Protein AF-A0A8J8G2N5-F1 (afdb_monomer_lite)

Sequence (259 aa):
MLEVILTEAERNHNFLKVLVVAVFITLGISFVNSYLGGISIFLVAFISLALSYPVTKYSRDVSKVISESFLDKSFTKRYKSELGVFLALFVGVVFGMYISNTLGFTTDFSYEKSFVTSLEGNITSFNTDLFSQILFNNLFVAFNTFIISTLFFSALIFVIIWNASILAYYLFSLNSHTGAFVTSLNLIIHALFEIGGYVLAGILGAVISYRMSIYFFGYGELSRTNQKRVLNKVFAKDCLVLLFLCIVFIFLGSVIEVL

Secondary structure (DSSP, 8-state):
-HHHHHHHHHHTT-HHHHHHHHHHHHHHHHHHHHTTT-BHHHHHHHHHHHHHHHHHHHHHHHHHT--THHHHS-HHHHHHHHHHHHHHHHHHHHHHHHHHHHTTS--B-HHHHHHHHHH---TTS--HHHHHHHHHHHHHHHHHHHHHHHH-TTHHHHHHHHHHHHHHHHHHHGGGSTTHHHHHHHHHHHHHHHHHHHHHHHHHHHHHHHHHHHHHH--SS--HHHHHHHIIIIIIIIHHHHHHHHHHHHHHHHHHHH-

pLDDT: mean 87.22, std 9.91, range [53.12, 97.94]

Radius of gyration: 19.27 Å; chains: 1; bounding box: 52×28×56 Å

Structure (mmCIF, N/CA/C/O backbone):
data_AF-A0A8J8G2N5-F1
#
_entry.id   AF-A0A8J8G2N5-F1
#
loop_
_atom_site.group_PDB
_atom_site.id
_atom_site.type_symbol
_atom_site.label_atom_id
_atom_site.label_alt_id
_atom_site.label_comp_id
_atom_site.label_asym_id
_atom_site.label_entity_id
_atom_site.label_seq_id
_atom_site.pdbx_PDB_ins_code
_atom_site.Cartn_x
_atom_site.Cartn_y
_atom_site.Cartn_z
_atom_site.occupancy
_atom_site.B_iso_or_equiv
_atom_site.auth_seq_id
_atom_site.auth_comp_id
_atom_site.auth_asym_id
_atom_site.auth_atom_id
_atom_site.pdbx_PDB_model_num
ATOM 1 N N . MET A 1 1 ? -23.256 1.339 -8.696 1.00 85.94 1 MET A N 1
ATOM 2 C CA . MET A 1 1 ? -23.058 -0.093 -9.024 1.00 85.94 1 MET A CA 1
ATOM 3 C C . MET A 1 1 ? -21.730 -0.622 -8.487 1.00 85.94 1 MET A C 1
ATOM 5 O O . MET A 1 1 ? -21.773 -1.539 -7.683 1.00 85.94 1 MET A O 1
ATOM 9 N N . LEU A 1 2 ? -20.584 -0.027 -8.853 1.00 87.94 2 LEU A N 1
ATOM 10 C CA . LEU A 1 2 ? -19.248 -0.445 -8.384 1.00 87.94 2 LEU A CA 1
ATOM 11 C C . LEU A 1 2 ? -19.144 -0.579 -6.858 1.00 87.94 2 LEU A C 1
ATOM 13 O O . LEU A 1 2 ? -18.664 -1.579 -6.337 1.00 87.94 2 LEU A O 1
ATOM 17 N N . GLU A 1 3 ? -19.662 0.430 -6.162 1.00 89.81 3 GLU A N 1
ATOM 18 C CA . GLU A 1 3 ? -19.707 0.488 -4.707 1.00 89.81 3 GLU A CA 1
ATOM 19 C C . GLU A 1 3 ? -20.383 -0.737 -4.089 1.00 89.81 3 GLU A C 1
ATOM 21 O O . GLU A 1 3 ? -19.802 -1.385 -3.230 1.00 89.81 3 GLU A O 1
ATOM 26 N N . VAL A 1 4 ? -21.563 -1.117 -4.589 1.00 90.94 4 VAL A N 1
ATOM 27 C CA . VAL A 1 4 ? -22.312 -2.279 -4.090 1.00 90.94 4 VAL A CA 1
ATOM 28 C C . VAL A 1 4 ? -21.496 -3.560 -4.254 1.00 90.94 4 VAL A C 1
ATOM 30 O O . VAL A 1 4 ? -21.421 -4.358 -3.325 1.00 90.94 4 VAL A O 1
ATOM 33 N N . ILE A 1 5 ? -20.844 -3.735 -5.406 1.00 92.12 5 ILE A N 1
ATOM 34 C CA . ILE A 1 5 ? -20.064 -4.939 -5.721 1.00 92.12 5 ILE A CA 1
ATOM 35 C C . ILE A 1 5 ? -18.844 -5.062 -4.800 1.00 92.12 5 ILE A C 1
ATOM 37 O O . ILE A 1 5 ? -18.601 -6.148 -4.270 1.00 92.12 5 ILE A O 1
ATOM 41 N N . LEU A 1 6 ? -18.089 -3.972 -4.611 1.00 90.00 6 LEU A N 1
ATOM 42 C CA . LEU A 1 6 ? -16.905 -3.955 -3.746 1.00 90.00 6 LEU A CA 1
ATOM 43 C C . LEU A 1 6 ? -17.291 -4.108 -2.277 1.00 90.00 6 LEU A C 1
ATOM 45 O O . LEU A 1 6 ? -16.779 -5.005 -1.617 1.00 90.00 6 LEU A O 1
ATOM 49 N N . THR A 1 7 ? -18.258 -3.331 -1.790 1.00 89.69 7 THR A N 1
ATOM 50 C CA . THR A 1 7 ? -18.711 -3.420 -0.396 1.00 89.69 7 THR A CA 1
ATOM 51 C C . THR A 1 7 ? -19.271 -4.809 -0.069 1.00 89.69 7 THR A C 1
ATOM 53 O O . THR A 1 7 ? -19.036 -5.327 1.020 1.00 89.69 7 THR A O 1
ATOM 56 N N . GLU A 1 8 ? -19.989 -5.453 -0.993 1.00 92.44 8 GLU A N 1
ATOM 57 C CA . GLU A 1 8 ? -20.449 -6.835 -0.817 1.00 92.44 8 GLU A CA 1
ATOM 58 C C . GLU A 1 8 ? -19.279 -7.833 -0.802 1.00 92.44 8 GLU A C 1
ATOM 60 O O . GLU A 1 8 ? -19.251 -8.740 0.033 1.00 92.44 8 GLU A O 1
ATOM 65 N N . ALA A 1 9 ? -18.306 -7.678 -1.707 1.00 92.12 9 ALA A N 1
ATOM 66 C CA . ALA A 1 9 ? -17.115 -8.524 -1.740 1.00 92.12 9 ALA A CA 1
ATOM 67 C C . ALA A 1 9 ? -16.319 -8.426 -0.431 1.00 92.12 9 ALA A C 1
ATOM 69 O O . ALA A 1 9 ? -15.922 -9.448 0.127 1.00 92.12 9 ALA A O 1
ATOM 70 N N . GLU A 1 10 ? -16.145 -7.211 0.085 1.00 87.88 10 GLU A N 1
ATOM 71 C CA . GLU A 1 10 ? -15.437 -6.931 1.332 1.00 87.88 10 GLU A CA 1
ATOM 72 C C . GLU A 1 10 ? -16.180 -7.502 2.549 1.00 87.88 10 GLU A C 1
ATOM 74 O O . GLU A 1 10 ? -15.565 -8.206 3.354 1.00 87.88 10 GLU A O 1
ATOM 79 N N . ARG A 1 11 ? -17.507 -7.302 2.640 1.00 89.00 11 ARG A N 1
ATOM 80 C CA . ARG A 1 11 ? -18.353 -7.865 3.715 1.00 89.00 11 ARG A CA 1
ATOM 81 C C . ARG A 1 11 ? -18.288 -9.387 3.784 1.00 89.00 11 ARG A C 1
ATOM 83 O O . ARG A 1 11 ? -18.289 -9.949 4.874 1.00 89.00 11 ARG A O 1
ATOM 90 N N . ASN A 1 12 ? -18.221 -10.044 2.629 1.00 93.06 12 ASN A N 1
ATOM 91 C CA . ASN A 1 12 ? -18.156 -11.500 2.531 1.00 93.06 12 ASN A CA 1
ATOM 92 C C . ASN A 1 12 ? -16.718 -12.046 2.583 1.00 93.06 12 ASN A C 1
ATOM 94 O O . ASN A 1 12 ? -16.517 -13.240 2.365 1.00 93.06 12 ASN A O 1
ATOM 98 N N . HIS A 1 13 ? -15.713 -11.193 2.833 1.00 92.88 13 HIS A N 1
ATOM 99 C CA . HIS A 1 13 ? -14.288 -11.543 2.783 1.00 92.88 13 HIS A CA 1
ATOM 100 C C . HIS A 1 13 ? -13.876 -12.247 1.473 1.00 92.88 13 HIS A C 1
ATOM 102 O O . HIS A 1 13 ? -12.979 -13.092 1.452 1.00 92.88 13 HIS A O 1
ATOM 108 N N . ASN A 1 14 ? -14.531 -11.904 0.360 1.00 96.25 14 ASN A N 1
ATOM 109 C CA . ASN A 1 14 ? -14.257 -12.465 -0.957 1.00 96.25 14 ASN A CA 1
ATOM 110 C C . ASN A 1 14 ? -13.144 -11.661 -1.646 1.00 96.25 14 ASN A C 1
ATOM 112 O O . ASN A 1 14 ? -13.386 -10.863 -2.554 1.00 96.25 14 ASN A O 1
ATOM 116 N N . PHE A 1 15 ? -11.908 -11.879 -1.192 1.00 96.00 15 PHE A N 1
ATOM 117 C CA . PHE A 1 15 ? -10.719 -11.183 -1.695 1.00 96.00 15 PHE A CA 1
ATOM 118 C C . PHE A 1 15 ? -10.477 -11.423 -3.191 1.00 96.00 15 PHE A C 1
ATOM 120 O O . PHE A 1 15 ? -9.996 -10.529 -3.881 1.00 96.00 15 PHE A O 1
ATOM 127 N N . LEU A 1 16 ? -10.871 -12.589 -3.718 1.00 96.75 16 LEU A N 1
ATOM 128 C CA . LEU A 1 16 ? -10.787 -12.874 -5.150 1.00 96.75 16 LEU A CA 1
ATOM 129 C C . LEU A 1 16 ? -11.702 -11.943 -5.957 1.00 96.75 16 LEU A C 1
ATOM 131 O O . LEU A 1 16 ? -11.277 -11.396 -6.969 1.00 96.75 16 LEU A O 1
ATOM 135 N N . LYS A 1 17 ? -12.937 -11.710 -5.492 1.00 96.56 17 LYS A N 1
ATOM 136 C CA . LYS A 1 17 ? -13.859 -10.757 -6.129 1.00 96.56 17 LYS A CA 1
ATOM 137 C C . LYS A 1 17 ? -13.305 -9.328 -6.072 1.00 96.56 17 LYS A C 1
ATOM 139 O O . LYS A 1 17 ? -13.399 -8.63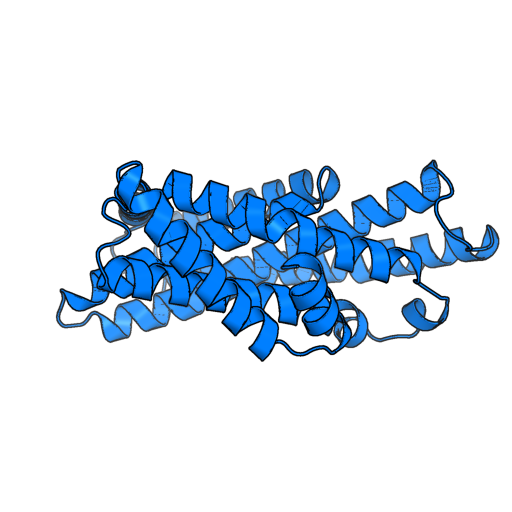0 -7.075 1.00 96.56 17 LYS A O 1
ATOM 144 N N . VAL A 1 18 ? -12.683 -8.915 -4.960 1.00 96.38 18 VAL A N 1
ATOM 145 C CA . VAL A 1 18 ? -12.000 -7.606 -4.855 1.00 96.38 18 VAL A CA 1
ATOM 146 C C . VAL A 1 18 ? -10.876 -7.486 -5.888 1.00 96.38 18 VAL A C 1
ATOM 148 O O . VAL A 1 18 ? -10.837 -6.507 -6.628 1.00 96.38 18 VAL A O 1
ATOM 151 N N . LEU A 1 19 ? -10.013 -8.503 -5.987 1.00 97.44 19 LEU A N 1
ATOM 152 C CA . LEU A 1 19 ? -8.917 -8.556 -6.959 1.00 97.44 19 LEU A CA 1
ATOM 153 C C . LEU A 1 19 ? -9.440 -8.450 -8.394 1.00 97.44 19 LEU A C 1
ATOM 155 O O . LEU A 1 19 ? -8.985 -7.597 -9.150 1.00 97.44 19 LEU A O 1
ATOM 159 N N . VAL A 1 20 ? -10.418 -9.281 -8.766 1.00 97.56 20 VAL A N 1
ATOM 160 C CA . VAL A 1 20 ? -10.991 -9.298 -10.121 1.00 97.56 20 VAL A CA 1
ATOM 161 C C . VAL A 1 20 ? -11.615 -7.945 -10.467 1.00 97.56 20 VAL A C 1
ATOM 163 O O . VAL A 1 20 ? -11.390 -7.420 -11.555 1.00 97.56 20 VAL A O 1
ATOM 166 N N . VAL A 1 21 ? -12.361 -7.345 -9.536 1.00 96.75 21 VAL A N 1
ATOM 167 C CA . VAL A 1 21 ? -12.947 -6.015 -9.736 1.00 96.75 21 VAL A CA 1
ATOM 168 C C . VAL A 1 21 ? -11.860 -4.953 -9.908 1.00 96.75 21 VAL A C 1
ATOM 170 O O . VAL A 1 21 ? -11.975 -4.135 -10.818 1.00 96.75 21 VAL A O 1
ATOM 173 N N . ALA A 1 22 ? -10.795 -4.984 -9.102 1.00 97.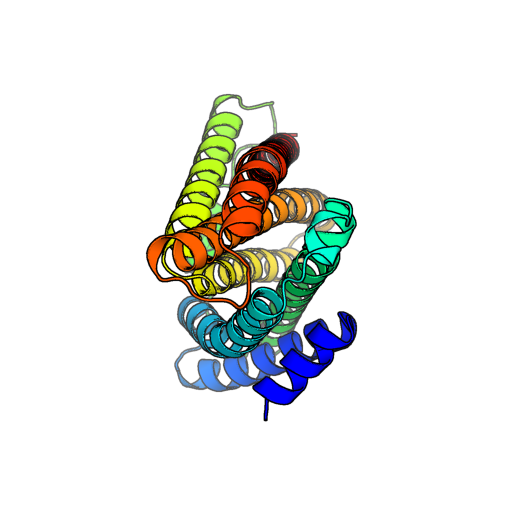38 22 ALA A N 1
ATOM 174 C CA . ALA A 1 22 ? -9.667 -4.067 -9.247 1.00 97.38 22 ALA A CA 1
ATOM 175 C C . ALA A 1 22 ? -9.000 -4.193 -10.627 1.00 97.38 22 ALA A C 1
ATOM 177 O O . ALA A 1 22 ? -8.808 -3.174 -11.285 1.00 97.38 22 ALA A O 1
ATOM 178 N N . VAL A 1 23 ? -8.760 -5.418 -11.116 1.00 97.81 23 VAL A N 1
ATOM 179 C CA . VAL A 1 23 ? -8.219 -5.663 -12.469 1.00 97.81 23 VAL A CA 1
ATOM 180 C C . VAL A 1 23 ? -9.102 -5.016 -13.539 1.00 97.81 23 VAL A C 1
ATOM 182 O O . VAL A 1 23 ? -8.602 -4.264 -14.374 1.00 97.81 23 VAL A O 1
ATOM 185 N N . PHE A 1 24 ? -10.415 -5.267 -13.517 1.00 97.62 24 PHE A N 1
ATOM 186 C CA . PHE A 1 24 ? -11.326 -4.731 -14.534 1.00 97.62 24 PHE A CA 1
ATOM 187 C C . PHE A 1 24 ? -11.485 -3.209 -14.466 1.00 97.62 24 PHE A C 1
ATOM 189 O O . PHE A 1 24 ? -11.566 -2.566 -15.513 1.00 97.62 24 PHE A O 1
ATOM 196 N N . ILE A 1 25 ? -11.503 -2.621 -13.264 1.00 96.75 25 ILE A N 1
ATOM 197 C CA . ILE A 1 25 ? -11.496 -1.160 -13.101 1.00 96.75 25 ILE A CA 1
ATOM 198 C C . ILE A 1 25 ? -10.224 -0.582 -13.715 1.00 96.75 25 ILE A C 1
ATOM 200 O O . ILE A 1 25 ? -10.307 0.354 -14.505 1.00 96.75 25 ILE A O 1
ATOM 204 N N . THR A 1 26 ? -9.062 -1.147 -13.378 1.00 97.69 26 THR A N 1
ATOM 205 C CA . THR A 1 26 ? -7.778 -0.695 -13.912 1.00 97.69 26 THR A CA 1
ATOM 206 C C . THR A 1 26 ? -7.759 -0.781 -15.434 1.00 97.69 26 THR A C 1
ATOM 208 O O . THR A 1 26 ? -7.463 0.222 -16.066 1.00 97.69 26 THR A O 1
ATOM 211 N N . LEU A 1 27 ? -8.176 -1.905 -16.028 1.00 97.31 27 LEU A N 1
ATOM 212 C CA . LEU A 1 27 ? -8.262 -2.057 -17.487 1.00 97.31 27 LEU A CA 1
ATOM 213 C C . LEU A 1 27 ? -9.186 -1.017 -18.134 1.00 97.31 27 LEU A C 1
ATOM 215 O O . LEU A 1 27 ? -8.821 -0.400 -19.133 1.00 97.31 27 LEU A O 1
ATOM 219 N N . GLY A 1 28 ? -10.375 -0.804 -17.561 1.00 96.94 28 GLY A N 1
ATOM 220 C CA . GLY A 1 28 ? -11.338 0.168 -18.075 1.00 96.94 28 GLY A CA 1
ATOM 221 C C . GLY A 1 28 ? -10.815 1.605 -18.009 1.00 96.94 28 GLY A C 1
ATOM 222 O O . GLY A 1 28 ? -10.939 2.349 -18.980 1.00 96.94 28 GLY A O 1
ATOM 223 N N . ILE A 1 29 ? -10.189 1.990 -16.893 1.00 96.94 29 ILE A N 1
ATOM 224 C CA . ILE A 1 29 ? -9.598 3.326 -16.735 1.00 96.94 29 ILE A CA 1
ATOM 225 C C . ILE A 1 29 ? -8.368 3.480 -17.632 1.00 96.94 29 ILE A C 1
ATOM 227 O O . ILE A 1 29 ? -8.220 4.527 -18.252 1.00 96.94 29 ILE A O 1
ATOM 231 N N . SER A 1 30 ? -7.520 2.457 -17.761 1.00 96.62 30 SER A N 1
ATOM 232 C CA . SER A 1 30 ? -6.374 2.467 -18.676 1.00 96.62 30 SER A CA 1
ATOM 233 C C . SER A 1 30 ? -6.805 2.656 -20.124 1.00 96.62 30 SER A C 1
ATOM 235 O O . SER A 1 30 ? -6.229 3.487 -20.820 1.00 96.62 30 SER A O 1
ATOM 237 N N . PHE A 1 31 ? -7.854 1.956 -20.561 1.00 96.75 31 PHE A N 1
ATOM 238 C CA . PHE A 1 31 ? -8.426 2.147 -21.890 1.00 96.75 31 PHE A CA 1
ATOM 239 C C . PHE A 1 31 ? -8.852 3.604 -22.113 1.00 96.75 31 PHE A C 1
ATOM 241 O O . PHE A 1 31 ? -8.467 4.204 -23.111 1.00 96.75 31 PHE A O 1
ATOM 248 N N . VAL A 1 32 ? -9.566 4.216 -21.162 1.00 96.31 32 VAL A N 1
ATOM 249 C CA . VAL A 1 32 ? -9.942 5.640 -21.249 1.00 96.31 32 VAL A CA 1
ATO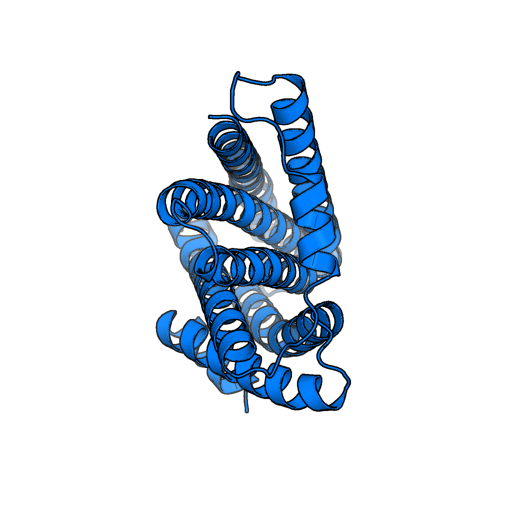M 250 C C . VAL A 1 32 ? -8.709 6.552 -21.237 1.00 96.31 32 VAL A C 1
ATOM 252 O O . VAL A 1 32 ? -8.626 7.481 -22.037 1.00 96.31 32 VAL A O 1
ATOM 255 N N . ASN A 1 33 ? -7.733 6.275 -20.371 1.00 95.00 33 ASN A N 1
ATOM 256 C CA . ASN A 1 33 ? -6.504 7.056 -20.238 1.00 95.00 33 ASN A CA 1
ATOM 257 C C . ASN A 1 33 ? -5.661 7.046 -21.521 1.00 95.00 33 ASN A C 1
ATOM 259 O O . ASN A 1 33 ? -4.997 8.038 -21.814 1.00 95.00 33 ASN A O 1
ATOM 263 N N . SER A 1 34 ? -5.725 5.972 -22.316 1.00 95.69 34 SER A N 1
ATOM 264 C CA . SER A 1 34 ? -5.037 5.886 -23.611 1.00 95.69 34 SER A CA 1
ATOM 265 C C . SER A 1 34 ? -5.457 7.007 -24.575 1.00 95.69 34 SER A C 1
ATOM 267 O O . SER A 1 34 ? -4.614 7.582 -25.261 1.00 95.69 34 SER A O 1
ATOM 269 N N . TYR A 1 35 ? -6.729 7.424 -24.541 1.00 94.62 35 TYR A N 1
ATOM 270 C CA . TYR A 1 35 ? -7.242 8.544 -25.340 1.00 94.62 35 TYR A CA 1
ATOM 271 C C . TYR A 1 35 ? -6.816 9.921 -24.811 1.00 94.62 35 TYR A C 1
ATOM 273 O O . TYR A 1 35 ? -6.932 10.913 -25.526 1.00 94.62 35 TYR A O 1
ATOM 281 N N . LEU A 1 36 ? -6.321 9.990 -23.572 1.00 92.06 36 LEU A N 1
ATOM 282 C CA . LEU A 1 36 ? -5.809 11.207 -22.931 1.00 92.06 36 LEU A CA 1
ATOM 283 C C . LEU A 1 36 ? -4.276 11.323 -23.020 1.00 92.06 36 LEU A C 1
ATOM 285 O O . LEU A 1 36 ? -3.694 12.208 -22.398 1.00 92.06 36 LEU A O 1
ATOM 289 N N . GLY A 1 37 ? -3.620 10.434 -23.773 1.00 91.62 37 GLY A N 1
ATOM 290 C CA . GLY A 1 37 ? -2.163 10.401 -23.942 1.00 91.62 37 GLY A CA 1
ATOM 291 C C . GLY A 1 37 ? -1.449 9.305 -23.146 1.00 91.62 37 GLY A C 1
ATOM 292 O O . GLY A 1 37 ? -0.229 9.213 -23.222 1.00 91.62 37 GLY A O 1
ATOM 293 N N . GLY A 1 38 ? -2.177 8.469 -22.396 1.00 88.38 38 GLY A N 1
ATOM 294 C CA . GLY A 1 38 ? -1.630 7.240 -21.811 1.00 88.38 38 GLY A CA 1
ATOM 295 C C . GLY A 1 38 ? -0.591 7.445 -20.703 1.00 88.38 38 GLY A C 1
ATOM 296 O O . GLY A 1 38 ? 0.197 6.533 -20.450 1.00 88.38 38 GLY A O 1
ATOM 297 N N . ILE A 1 39 ? -0.593 8.610 -20.042 1.00 92.00 39 ILE A N 1
ATOM 298 C CA . ILE A 1 39 ? 0.352 8.948 -18.967 1.00 92.00 39 ILE A CA 1
ATOM 299 C C . ILE A 1 39 ? -0.005 8.175 -17.688 1.00 92.00 39 ILE A C 1
ATOM 301 O O . ILE A 1 39 ? -1.137 8.258 -17.196 1.00 92.00 39 ILE A O 1
ATOM 305 N N . SER A 1 40 ? 0.956 7.432 -17.136 1.00 91.50 40 SER A N 1
ATOM 306 C CA . SER A 1 40 ? 0.785 6.574 -15.954 1.00 91.50 40 SER A CA 1
ATOM 307 C C . SER A 1 40 ? 0.358 7.326 -14.687 1.00 91.50 40 SER A C 1
ATOM 309 O O . SER A 1 40 ? -0.505 6.845 -13.954 1.00 91.50 40 SER A O 1
ATOM 311 N N . ILE A 1 41 ? 0.876 8.534 -14.439 1.00 91.19 41 ILE A N 1
ATOM 312 C CA . ILE A 1 41 ? 0.533 9.304 -13.229 1.00 91.19 41 ILE A CA 1
ATOM 313 C C . ILE A 1 41 ? -0.961 9.660 -13.174 1.00 91.19 41 ILE A C 1
ATOM 315 O O . ILE A 1 41 ? -1.586 9.598 -12.113 1.00 91.19 41 ILE A O 1
ATOM 319 N N . PHE A 1 42 ? -1.568 9.980 -14.322 1.00 93.00 42 PHE A N 1
ATOM 320 C CA . PHE A 1 42 ? -3.008 10.228 -14.405 1.00 93.00 42 PHE A CA 1
ATOM 321 C C . PHE A 1 42 ? -3.802 8.945 -14.198 1.00 93.00 42 PHE A C 1
ATOM 323 O O . PHE A 1 42 ? -4.809 8.956 -13.490 1.00 93.00 42 PHE A O 1
ATOM 330 N N . LEU A 1 43 ? -3.307 7.823 -14.722 1.00 94.12 43 LEU A N 1
ATOM 331 C CA . LEU A 1 43 ? -3.891 6.513 -14.470 1.00 94.12 43 LEU A CA 1
ATOM 332 C C . LEU A 1 43 ? -3.894 6.173 -12.969 1.00 94.12 43 LEU A C 1
ATOM 334 O O . LEU A 1 43 ? -4.937 5.790 -12.437 1.00 94.12 43 LEU A O 1
ATOM 338 N N . VAL A 1 44 ? -2.772 6.378 -12.268 1.00 94.31 44 VAL A N 1
ATOM 339 C CA . VAL A 1 44 ? -2.670 6.209 -10.807 1.00 94.31 44 VAL A CA 1
ATOM 340 C C . VAL A 1 44 ? -3.717 7.064 -10.094 1.00 94.31 44 VAL A C 1
ATOM 342 O O . VAL A 1 44 ? -4.459 6.551 -9.251 1.00 94.31 44 VAL A O 1
ATOM 345 N N . ALA A 1 45 ? -3.831 8.346 -10.448 1.00 94.50 45 ALA A N 1
ATOM 346 C CA . ALA A 1 45 ? -4.795 9.256 -9.834 1.00 94.50 45 ALA A CA 1
ATOM 347 C C . ALA A 1 45 ? -6.254 8.826 -10.079 1.00 94.50 45 ALA A C 1
ATOM 349 O O . ALA A 1 45 ? -7.056 8.798 -9.142 1.00 94.50 45 ALA A O 1
ATOM 350 N N . PHE A 1 46 ? -6.606 8.439 -11.309 1.00 95.69 46 PHE A N 1
ATOM 351 C CA . PHE A 1 46 ? -7.966 8.021 -11.656 1.00 95.69 46 PHE A CA 1
ATOM 352 C C . PHE A 1 46 ? -8.367 6.699 -11.004 1.00 95.69 46 PHE A C 1
ATOM 354 O O . PHE A 1 46 ? -9.469 6.606 -10.457 1.00 95.69 46 PHE A O 1
ATOM 361 N N . ILE A 1 47 ? -7.478 5.700 -10.989 1.00 96.38 47 ILE A N 1
ATOM 362 C CA . ILE A 1 47 ? -7.726 4.440 -10.271 1.00 96.38 47 ILE A CA 1
ATOM 363 C C . ILE A 1 47 ? -7.877 4.727 -8.774 1.00 96.38 47 ILE A C 1
ATOM 365 O O . ILE A 1 47 ? -8.799 4.211 -8.139 1.00 96.38 47 ILE A O 1
ATOM 369 N N . SER A 1 48 ? -7.033 5.606 -8.221 1.00 95.56 48 SER A N 1
ATOM 370 C CA . SER A 1 48 ? -7.113 6.009 -6.814 1.00 95.56 48 SER A CA 1
ATOM 371 C C . SER A 1 48 ? -8.453 6.635 -6.485 1.00 95.56 48 SER A C 1
ATOM 373 O O . SER A 1 48 ? -9.074 6.237 -5.502 1.00 95.56 48 SER A O 1
ATOM 375 N N . LEU A 1 49 ? -8.950 7.552 -7.312 1.00 93.94 49 LEU A N 1
ATOM 376 C CA . LEU A 1 49 ? -10.265 8.164 -7.124 1.00 93.94 49 LEU A CA 1
ATOM 377 C C . LEU A 1 49 ? -11.399 7.136 -7.218 1.00 93.94 49 LEU A C 1
ATOM 379 O O . LEU A 1 49 ? -12.278 7.118 -6.353 1.00 93.94 49 LEU A O 1
ATOM 383 N N . ALA A 1 50 ? -11.357 6.253 -8.220 1.00 94.56 50 ALA A N 1
ATOM 384 C CA . ALA A 1 50 ? -12.386 5.238 -8.440 1.00 94.56 50 ALA A CA 1
ATOM 385 C C . ALA A 1 50 ? -12.486 4.231 -7.281 1.00 94.56 50 ALA A C 1
ATOM 387 O O . ALA A 1 50 ? -13.590 3.853 -6.882 1.00 94.56 50 ALA A O 1
ATOM 388 N N . LEU A 1 51 ? -11.345 3.821 -6.717 1.00 94.25 51 LEU A N 1
ATOM 389 C CA . LEU A 1 51 ? -11.277 2.861 -5.612 1.00 94.25 51 LEU A CA 1
ATOM 390 C C . LEU A 1 51 ? -11.400 3.516 -4.231 1.00 94.25 51 LEU A C 1
ATOM 392 O O . LEU A 1 51 ? -11.830 2.857 -3.286 1.00 94.25 51 LEU A O 1
ATOM 396 N N . SER A 1 52 ? -11.086 4.810 -4.102 1.00 92.56 52 SER A N 1
ATOM 397 C CA . SER A 1 52 ? -11.119 5.516 -2.816 1.00 92.56 52 SER A CA 1
ATOM 398 C C . SER A 1 52 ? -12.487 5.452 -2.157 1.00 92.56 52 SER A C 1
ATOM 400 O O . SER A 1 52 ? -12.622 5.018 -1.012 1.00 92.56 52 SER A O 1
ATOM 402 N N . TYR A 1 53 ? -13.527 5.865 -2.876 1.00 90.19 53 TYR A N 1
ATOM 403 C CA . TYR A 1 53 ? -14.869 5.935 -2.311 1.00 90.19 53 TYR A CA 1
ATOM 404 C C . TYR A 1 53 ? -15.412 4.582 -1.800 1.00 90.19 53 TYR A C 1
ATOM 406 O O . TYR A 1 53 ? -15.779 4.519 -0.624 1.00 90.19 53 TYR A O 1
ATOM 414 N N . PRO A 1 54 ? -15.454 3.494 -2.598 1.00 89.38 54 PRO A N 1
ATOM 415 C CA . PRO A 1 54 ? -16.038 2.230 -2.145 1.00 89.38 54 PRO A CA 1
ATOM 416 C C . PRO A 1 54 ? -15.304 1.621 -0.942 1.00 89.38 54 PRO A C 1
ATOM 418 O O . PRO A 1 54 ? -15.954 1.235 0.031 1.00 89.38 54 PRO A O 1
ATOM 421 N N . VAL A 1 55 ? -13.968 1.622 -0.963 1.00 87.69 55 VAL A N 1
ATOM 422 C CA . VAL A 1 55 ? -13.140 1.047 0.110 1.00 87.69 55 VAL A CA 1
ATOM 423 C C . VAL A 1 55 ? -13.270 1.874 1.392 1.00 87.69 55 VAL A C 1
ATOM 425 O O . VAL A 1 55 ? -13.501 1.337 2.476 1.00 87.69 55 VAL A O 1
ATOM 428 N N . THR A 1 56 ? -13.205 3.210 1.286 1.00 86.88 56 THR A N 1
ATOM 429 C CA . THR A 1 56 ? -13.383 4.088 2.457 1.00 86.88 56 THR A CA 1
ATOM 430 C C . THR A 1 56 ? -14.777 3.965 3.067 1.00 86.88 56 THR A C 1
ATOM 432 O O . THR A 1 56 ? -14.918 4.029 4.292 1.00 86.88 56 THR A O 1
ATOM 435 N N . LYS A 1 57 ? -15.815 3.782 2.242 1.00 87.62 57 LYS A N 1
ATOM 436 C CA . LYS A 1 57 ? -17.190 3.622 2.714 1.00 87.62 57 LYS A CA 1
ATOM 437 C C . LYS A 1 57 ? -17.348 2.349 3.538 1.00 87.62 57 LYS A C 1
ATOM 439 O O . LYS A 1 57 ? -17.854 2.427 4.657 1.00 87.62 57 LYS A O 1
ATOM 444 N N . TYR A 1 58 ? -16.868 1.213 3.034 1.00 84.44 58 TYR A N 1
ATOM 445 C CA . TYR A 1 58 ? -16.915 -0.046 3.773 1.00 84.44 58 TYR A CA 1
ATOM 446 C C . TYR A 1 58 ? -16.190 0.052 5.113 1.00 84.44 58 TYR A C 1
ATOM 448 O O . TYR A 1 58 ? -16.778 -0.263 6.147 1.00 84.44 58 TYR A O 1
ATOM 456 N N . SER A 1 59 ? -14.957 0.563 5.129 1.00 80.94 59 SER A N 1
ATOM 457 C CA . SER A 1 59 ? -14.197 0.691 6.374 1.00 80.94 59 SER A CA 1
ATOM 458 C C . SER A 1 59 ? -14.874 1.618 7.384 1.00 80.94 59 SER A C 1
ATOM 460 O O . SER A 1 59 ? -14.874 1.326 8.582 1.00 80.94 59 SER A O 1
ATOM 462 N N . ARG A 1 60 ? -15.511 2.705 6.926 1.00 78.94 60 ARG A N 1
ATOM 463 C CA . ARG A 1 60 ? -16.322 3.581 7.788 1.00 78.94 60 ARG A CA 1
ATOM 464 C C . ARG A 1 60 ? -17.529 2.849 8.365 1.00 78.94 60 ARG A C 1
ATOM 466 O O . ARG A 1 60 ? -17.811 3.003 9.551 1.00 78.94 60 ARG A O 1
ATOM 473 N N . ASP A 1 61 ? -18.230 2.063 7.557 1.00 82.00 61 ASP A N 1
ATOM 474 C CA . ASP A 1 61 ? -19.429 1.349 7.996 1.00 82.00 61 ASP A CA 1
ATOM 475 C C . ASP A 1 61 ? -19.101 0.195 8.952 1.00 82.00 61 ASP A C 1
ATOM 477 O O . ASP A 1 61 ? -19.761 0.062 9.980 1.00 82.00 61 ASP A O 1
ATOM 481 N N . VAL A 1 62 ? -18.031 -0.567 8.697 1.00 76.44 62 VAL A N 1
ATOM 482 C CA . VAL A 1 62 ? -17.509 -1.567 9.648 1.00 76.44 62 VAL A CA 1
ATOM 483 C C . VAL A 1 62 ? -17.118 -0.903 10.964 1.00 76.44 62 VAL A C 1
ATOM 485 O O . VAL A 1 62 ? -17.421 -1.422 12.039 1.00 76.44 62 VAL A O 1
ATOM 488 N N . SER A 1 63 ? -16.499 0.277 10.889 1.00 69.88 63 SER A N 1
ATOM 489 C CA . SER A 1 63 ? -16.062 1.000 12.079 1.00 69.88 63 SER A CA 1
ATOM 490 C C . SER A 1 63 ? -17.237 1.475 12.940 1.00 69.88 63 SER A C 1
ATOM 492 O O . SER A 1 63 ? -17.170 1.360 14.161 1.00 69.88 63 SER A O 1
ATOM 494 N N . LYS A 1 64 ? -18.349 1.929 12.341 1.00 71.81 64 LYS A N 1
ATOM 495 C CA . LYS A 1 64 ? -19.561 2.345 13.081 1.00 71.81 64 LYS A CA 1
ATOM 496 C C . LYS A 1 64 ? -20.174 1.225 13.925 1.00 71.81 64 LYS A C 1
ATOM 498 O O . LYS A 1 64 ? -20.733 1.512 14.977 1.00 71.81 64 LYS A O 1
ATOM 503 N N . VAL A 1 65 ? -20.060 -0.029 13.484 1.00 69.38 65 VAL A N 1
ATOM 504 C CA . VAL A 1 65 ? -20.661 -1.203 14.148 1.00 69.38 65 VAL A CA 1
ATOM 505 C C . VAL A 1 65 ? -19.671 -1.871 15.114 1.00 69.38 65 VAL A C 1
ATOM 507 O O . VAL A 1 65 ? -19.824 -3.037 15.484 1.00 69.38 65 VAL A O 1
ATOM 510 N N . ILE A 1 66 ? -18.629 -1.154 15.555 1.00 66.19 66 ILE A N 1
ATOM 511 C CA . ILE A 1 66 ? -17.689 -1.661 16.559 1.00 66.19 66 ILE A CA 1
ATOM 512 C C . ILE A 1 66 ? -18.422 -1.834 17.896 1.00 66.19 66 ILE A C 1
ATOM 514 O O . ILE A 1 66 ? -18.512 -0.931 18.725 1.00 66.19 66 ILE A O 1
ATOM 518 N N . SER A 1 67 ? -18.946 -3.040 18.085 1.00 66.44 67 SER A N 1
ATOM 519 C CA . SER A 1 67 ? -19.519 -3.526 19.333 1.00 66.44 67 SER A CA 1
ATOM 520 C C . SER A 1 67 ? -18.416 -3.905 20.320 1.00 66.44 67 SER A C 1
ATOM 522 O O . SER A 1 67 ? -17.254 -4.090 19.945 1.00 66.44 67 SER A O 1
ATOM 524 N N . GLU A 1 68 ? -18.780 -4.079 21.592 1.00 66.88 68 GLU A N 1
ATOM 525 C CA . GLU A 1 68 ? -17.865 -4.557 22.638 1.00 66.88 68 GLU A CA 1
ATOM 526 C C . GLU A 1 68 ? -17.113 -5.833 22.221 1.00 66.88 68 GLU A C 1
ATOM 528 O O . GLU A 1 68 ? -15.920 -5.961 22.496 1.00 66.88 68 GLU A O 1
ATOM 533 N N . SER A 1 69 ? -17.755 -6.702 21.427 1.00 73.12 69 SER A N 1
ATOM 534 C CA . SER A 1 69 ? -17.160 -7.935 20.889 1.00 73.12 69 SER A CA 1
ATOM 535 C C . SER A 1 69 ? -15.889 -7.715 20.050 1.00 73.12 69 SER A C 1
ATOM 537 O O . SER A 1 69 ? -15.056 -8.614 19.923 1.00 73.12 69 SER A O 1
ATOM 539 N N . PHE A 1 70 ? -15.692 -6.521 19.481 1.00 75.12 70 PHE A N 1
ATOM 540 C CA . PHE A 1 70 ? -14.482 -6.181 18.730 1.00 75.12 70 PHE A CA 1
ATOM 541 C C . PHE A 1 70 ? -13.242 -6.106 19.634 1.00 75.12 70 PHE A C 1
ATOM 543 O O . PHE A 1 70 ? -12.139 -6.484 19.221 1.00 75.12 70 PHE A O 1
ATOM 550 N N . LEU A 1 71 ? -13.413 -5.654 20.883 1.00 73.50 71 LEU A N 1
ATOM 551 C CA . LEU A 1 71 ? -12.318 -5.556 21.849 1.00 73.50 71 LEU A CA 1
ATOM 552 C C . LEU A 1 71 ? -11.787 -6.930 22.258 1.00 73.50 71 LEU A C 1
ATOM 554 O O . LEU A 1 71 ? -10.627 -7.023 22.668 1.00 73.50 71 LEU A O 1
ATOM 558 N N . ASP A 1 72 ? -12.598 -7.977 22.144 1.00 82.31 72 ASP A N 1
ATOM 559 C CA . ASP A 1 72 ? -12.251 -9.328 22.595 1.00 82.31 72 ASP A CA 1
ATOM 560 C C . ASP A 1 72 ? -11.582 -10.172 21.507 1.00 82.31 72 ASP A C 1
ATOM 562 O O . ASP A 1 72 ? -10.967 -11.201 21.790 1.00 82.31 72 ASP A O 1
ATOM 566 N N . LYS A 1 73 ? -11.609 -9.706 20.254 1.00 86.44 73 LYS A N 1
ATOM 567 C CA . LYS A 1 73 ? -10.877 -10.345 19.156 1.00 86.44 73 LYS A CA 1
ATOM 568 C C . LYS A 1 73 ? -9.360 -10.194 19.344 1.00 86.44 73 LYS A C 1
ATOM 570 O O . LYS A 1 73 ? -8.872 -9.250 19.965 1.00 86.44 73 LYS A O 1
ATOM 575 N N . SER A 1 74 ? -8.582 -11.119 18.786 1.00 90.00 74 SER A N 1
ATOM 576 C CA . SER A 1 74 ? -7.128 -10.947 18.677 1.00 90.00 74 SER A CA 1
ATOM 577 C C . SER A 1 74 ? -6.785 -9.889 17.624 1.00 90.00 74 SER A C 1
ATOM 579 O O . SER A 1 74 ? -7.588 -9.628 16.728 1.00 90.00 74 SER A O 1
ATOM 581 N N . PHE A 1 75 ? -5.582 -9.312 17.706 1.00 88.12 75 PHE A N 1
ATOM 582 C CA . PHE A 1 75 ? -5.077 -8.325 16.744 1.00 88.12 75 PHE A CA 1
ATOM 583 C C . PHE A 1 75 ? -5.247 -8.794 15.290 1.00 88.12 75 PHE A C 1
ATOM 585 O O . PHE A 1 75 ? -5.895 -8.130 14.487 1.00 88.12 75 PHE A O 1
ATOM 592 N N . THR A 1 76 ? -4.771 -10.002 14.977 1.00 89.25 76 THR A N 1
ATOM 593 C CA . THR A 1 76 ? -4.886 -10.583 13.635 1.00 89.25 76 THR A CA 1
ATOM 594 C C . THR A 1 76 ? -6.340 -10.721 13.199 1.00 89.25 76 THR A C 1
ATOM 596 O O . THR A 1 76 ? -6.674 -10.365 12.079 1.00 89.25 76 THR A O 1
ATOM 599 N N . LYS A 1 77 ? -7.240 -11.191 14.075 1.00 90.31 77 LYS A N 1
ATOM 600 C CA . LYS A 1 77 ? -8.668 -11.319 13.735 1.00 90.31 77 LYS A CA 1
ATOM 601 C C . LYS A 1 77 ? -9.340 -9.966 13.498 1.00 90.31 77 LYS A C 1
ATOM 603 O O . LYS A 1 77 ? -10.313 -9.932 12.753 1.00 90.31 77 LYS A O 1
ATOM 608 N N . ARG A 1 78 ? -8.860 -8.892 14.135 1.00 87.62 78 ARG A N 1
ATOM 609 C CA . ARG A 1 78 ? -9.385 -7.538 13.933 1.00 87.62 78 ARG A CA 1
ATOM 610 C C . ARG A 1 78 ? -9.035 -6.982 12.560 1.00 87.62 78 ARG A C 1
ATOM 612 O O . ARG A 1 78 ? -9.940 -6.490 11.915 1.00 87.62 78 ARG A O 1
ATOM 619 N N . TYR A 1 79 ? -7.774 -7.100 12.137 1.00 89.69 79 TYR A N 1
ATOM 620 C CA . TYR A 1 79 ? -7.269 -6.430 10.928 1.00 89.69 79 TYR A CA 1
ATOM 621 C C . TYR A 1 79 ? -7.111 -7.348 9.706 1.00 89.69 79 TYR A C 1
ATOM 623 O O . TYR A 1 79 ? -6.715 -6.895 8.634 1.00 89.69 79 TYR A O 1
ATOM 631 N N . LYS A 1 80 ? -7.394 -8.656 9.832 1.00 91.56 80 LYS A N 1
ATOM 632 C CA . LYS A 1 80 ? -7.261 -9.626 8.726 1.00 91.56 80 LYS A CA 1
ATOM 633 C C . LYS A 1 80 ? -8.077 -9.224 7.498 1.00 91.56 80 LYS A C 1
ATOM 635 O O . LYS A 1 80 ? -7.622 -9.458 6.383 1.00 91.56 80 LYS A O 1
ATOM 640 N N . SER A 1 81 ? -9.277 -8.672 7.693 1.00 89.88 81 SER A N 1
ATOM 641 C CA . SER A 1 81 ? -10.137 -8.293 6.571 1.00 89.88 81 SER A CA 1
ATOM 642 C C . SER A 1 81 ? -9.541 -7.125 5.799 1.00 89.88 81 SER A C 1
ATOM 644 O O . SER A 1 81 ? -9.449 -7.191 4.581 1.00 89.88 81 SER A O 1
ATOM 646 N N . GLU A 1 82 ? -9.123 -6.079 6.503 1.00 90.50 82 GLU A N 1
ATOM 647 C CA . GLU A 1 82 ? -8.549 -4.862 5.942 1.00 90.50 82 GLU A CA 1
ATOM 648 C C . GLU A 1 82 ? -7.245 -5.177 5.209 1.00 90.50 82 GLU A C 1
ATOM 650 O O . GLU A 1 82 ? -7.095 -4.813 4.046 1.00 90.50 82 GLU A O 1
ATOM 655 N N . LEU A 1 83 ? -6.349 -5.943 5.842 1.00 91.81 83 LEU A N 1
ATOM 656 C CA . LEU A 1 83 ? -5.109 -6.403 5.213 1.00 91.81 83 LEU A CA 1
ATOM 657 C C . LEU A 1 83 ? -5.383 -7.226 3.947 1.00 91.81 83 LEU A C 1
ATOM 659 O O . LEU A 1 83 ? -4.735 -7.013 2.926 1.00 91.81 83 LEU A O 1
ATOM 663 N N . GLY A 1 84 ? -6.362 -8.136 3.993 1.00 92.50 84 GLY A N 1
ATOM 664 C CA . GLY A 1 84 ? -6.747 -8.948 2.838 1.00 92.50 84 GLY A CA 1
ATOM 665 C C . GLY A 1 84 ? -7.316 -8.120 1.684 1.00 92.50 84 GLY A C 1
ATOM 666 O O . GLY A 1 84 ? -6.985 -8.381 0.530 1.00 92.50 84 GLY A O 1
ATOM 667 N N . VAL A 1 85 ? -8.123 -7.098 1.984 1.00 92.81 85 VAL A N 1
ATOM 668 C CA . VAL A 1 85 ? -8.672 -6.171 0.982 1.00 92.81 85 VAL A CA 1
ATOM 669 C C . VAL A 1 85 ? -7.561 -5.342 0.345 1.00 92.81 85 VAL A C 1
ATOM 671 O O . VAL A 1 85 ? -7.465 -5.320 -0.879 1.00 92.81 85 VAL A O 1
ATOM 674 N N . PHE A 1 86 ? -6.688 -4.713 1.137 1.00 93.44 86 PHE A N 1
ATOM 675 C CA . PHE A 1 86 ? -5.595 -3.900 0.595 1.00 93.44 86 PHE A CA 1
ATOM 676 C C . PHE A 1 86 ? -4.603 -4.725 -0.226 1.00 93.44 86 PHE A C 1
ATOM 678 O O . PHE A 1 86 ? -4.184 -4.274 -1.289 1.00 93.44 86 PHE A O 1
ATOM 685 N N . LEU A 1 87 ? -4.292 -5.951 0.206 1.00 93.19 87 LEU A N 1
ATOM 686 C CA . LEU A 1 87 ? -3.456 -6.866 -0.570 1.00 93.19 87 LEU A CA 1
ATOM 687 C C . LEU A 1 87 ? -4.130 -7.270 -1.890 1.00 93.19 87 LEU A C 1
ATOM 689 O O . LEU A 1 87 ? -3.489 -7.247 -2.937 1.00 93.19 87 LEU A O 1
ATOM 693 N N . ALA A 1 88 ? -5.424 -7.606 -1.867 1.00 95.44 88 ALA A N 1
ATOM 694 C CA . ALA A 1 88 ? -6.170 -7.956 -3.076 1.00 95.44 88 ALA A CA 1
ATOM 695 C C . ALA A 1 88 ? -6.274 -6.783 -4.063 1.00 95.44 88 ALA A C 1
ATOM 697 O O . ALA A 1 88 ? -6.118 -6.987 -5.267 1.00 95.44 88 ALA A O 1
ATOM 698 N N . LEU A 1 89 ? -6.500 -5.564 -3.560 1.00 95.50 89 LEU A N 1
ATOM 699 C CA . LEU A 1 89 ? -6.490 -4.337 -4.358 1.00 95.50 89 LEU A CA 1
ATOM 700 C C . LEU A 1 89 ? -5.114 -4.098 -4.976 1.00 95.50 89 LEU A C 1
ATOM 702 O O . LEU A 1 89 ? -5.033 -3.888 -6.181 1.00 95.50 89 LEU A O 1
ATOM 706 N N . PHE A 1 90 ? -4.046 -4.176 -4.176 1.00 95.38 90 PHE A N 1
ATOM 707 C CA . PHE A 1 90 ? -2.674 -4.018 -4.650 1.00 95.38 90 PHE A CA 1
ATOM 708 C C . PHE A 1 90 ? -2.375 -4.978 -5.807 1.00 95.38 90 PHE A C 1
ATOM 710 O O . PHE A 1 90 ? -2.052 -4.544 -6.911 1.00 95.38 90 PHE A O 1
ATOM 717 N N . VAL A 1 91 ? -2.573 -6.280 -5.583 1.00 95.62 91 VAL A N 1
ATOM 718 C CA . VAL A 1 91 ? -2.311 -7.323 -6.583 1.00 95.62 91 VAL A CA 1
ATOM 719 C C . VAL A 1 91 ? -3.182 -7.130 -7.828 1.00 95.62 91 VAL A C 1
ATOM 721 O O . VAL A 1 91 ? -2.687 -7.232 -8.950 1.00 95.62 91 VAL A O 1
ATOM 724 N N . GLY A 1 92 ? -4.468 -6.813 -7.655 1.00 97.12 92 GLY A N 1
ATOM 725 C CA . GLY A 1 92 ? -5.378 -6.580 -8.774 1.00 97.12 92 GLY A CA 1
ATOM 726 C C . GLY A 1 92 ? -4.982 -5.374 -9.629 1.00 97.12 92 GLY A C 1
ATOM 727 O O . GLY A 1 92 ? -5.018 -5.458 -10.855 1.00 97.12 92 GLY A O 1
ATOM 728 N N . VAL A 1 93 ? -4.539 -4.278 -9.008 1.00 97.31 93 VAL A N 1
ATOM 729 C CA . VAL A 1 93 ? -4.061 -3.090 -9.730 1.00 97.31 93 VAL A CA 1
ATOM 730 C C . VAL A 1 93 ? -2.746 -3.377 -10.458 1.00 97.31 93 VAL A C 1
ATOM 732 O O . VAL A 1 93 ? -2.632 -3.003 -11.623 1.00 97.31 93 VAL A O 1
ATOM 735 N N . VAL A 1 94 ? -1.797 -4.093 -9.835 1.00 96.06 94 VAL A N 1
ATOM 736 C CA . VAL A 1 94 ? -0.541 -4.517 -10.488 1.00 96.06 94 VAL A CA 1
ATOM 737 C C . VAL A 1 94 ? -0.838 -5.319 -11.756 1.00 96.06 94 VAL A C 1
ATOM 739 O O . VAL A 1 94 ? -0.355 -4.971 -12.834 1.00 96.06 94 VAL A O 1
ATOM 742 N N . PHE A 1 95 ? -1.680 -6.356 -11.659 1.00 96.56 95 PHE A N 1
ATOM 743 C CA . PHE A 1 95 ? -2.057 -7.164 -12.822 1.00 96.56 95 PHE A CA 1
ATOM 744 C C . PHE A 1 95 ? -2.818 -6.352 -13.868 1.00 96.56 95 PHE A C 1
ATOM 746 O O . PHE A 1 95 ? -2.531 -6.467 -15.058 1.00 96.56 95 PHE A O 1
ATOM 753 N N . GLY A 1 96 ? -3.760 -5.509 -13.442 1.00 97.1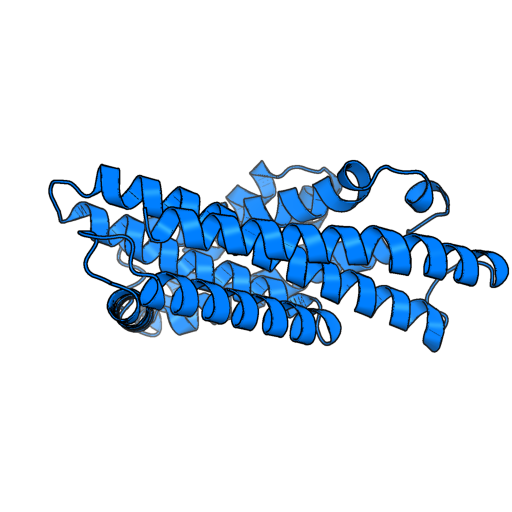2 96 GLY A N 1
ATOM 754 C CA . GLY A 1 96 ? -4.506 -4.642 -14.345 1.00 97.12 96 GLY A CA 1
ATOM 755 C C . GLY A 1 96 ? -3.588 -3.710 -15.136 1.00 97.12 96 GLY A C 1
ATOM 756 O O . GLY A 1 96 ? -3.740 -3.600 -16.352 1.00 97.12 96 GLY A O 1
ATOM 757 N N . MET A 1 97 ? -2.608 -3.077 -14.483 1.00 96.12 97 MET A N 1
ATOM 758 C CA . MET A 1 97 ? -1.653 -2.178 -15.137 1.00 96.12 97 MET A CA 1
ATOM 759 C C . MET A 1 97 ? -0.687 -2.937 -16.051 1.00 96.12 97 MET A C 1
ATOM 761 O O . MET A 1 97 ? -0.441 -2.489 -17.169 1.00 96.12 97 MET A O 1
ATOM 765 N N . TYR A 1 98 ? -0.201 -4.107 -15.624 1.00 94.31 98 TYR A N 1
ATOM 766 C CA . TYR A 1 98 ? 0.647 -4.974 -16.446 1.00 94.31 98 TYR A CA 1
ATOM 767 C C . TYR A 1 98 ? -0.058 -5.413 -17.742 1.00 94.31 98 TYR A C 1
ATOM 769 O O . TYR A 1 98 ? 0.495 -5.275 -18.837 1.00 94.31 98 TYR A O 1
ATOM 777 N N . ILE A 1 99 ? -1.306 -5.889 -17.637 1.00 95.31 99 ILE A N 1
ATOM 778 C CA . ILE A 1 99 ? -2.116 -6.276 -18.801 1.00 95.31 99 ILE A CA 1
ATOM 779 C C . ILE A 1 99 ? -2.395 -5.048 -19.673 1.00 95.31 99 ILE A C 1
ATOM 781 O O . ILE A 1 99 ? -2.213 -5.115 -20.884 1.00 95.31 99 ILE A O 1
ATOM 785 N N . SER A 1 100 ? -2.781 -3.917 -19.072 1.00 95.50 100 SER A N 1
ATOM 786 C CA . SER A 1 100 ? -3.050 -2.670 -19.804 1.00 95.50 100 SER A CA 1
ATOM 787 C C . SER A 1 100 ? -1.856 -2.219 -20.637 1.00 95.50 100 SER A C 1
ATOM 789 O O . SER A 1 100 ? -2.021 -1.830 -21.789 1.00 95.50 100 SER A O 1
ATOM 791 N N . ASN A 1 101 ? -0.651 -2.308 -20.075 1.00 92.81 101 ASN A N 1
ATOM 792 C CA . ASN A 1 101 ? 0.574 -1.975 -20.786 1.00 92.81 101 ASN A CA 1
ATOM 793 C C . ASN A 1 101 ? 0.870 -2.975 -21.917 1.00 92.81 101 ASN A C 1
ATOM 795 O O . ASN A 1 101 ? 1.191 -2.577 -23.031 1.00 92.81 101 ASN A O 1
ATOM 799 N N . THR A 1 102 ? 0.665 -4.274 -21.673 1.00 92.38 102 THR A N 1
ATOM 800 C CA . THR A 1 102 ? 0.810 -5.324 -22.702 1.00 92.38 102 THR A CA 1
ATOM 801 C C . THR A 1 102 ? -0.162 -5.128 -23.874 1.00 92.38 102 THR A C 1
ATOM 803 O O . THR A 1 102 ? 0.178 -5.421 -25.017 1.00 92.38 102 THR A O 1
ATOM 806 N N . LEU A 1 103 ? -1.360 -4.603 -23.606 1.00 94.00 103 LEU A N 1
ATOM 807 C CA . LEU A 1 103 ? -2.361 -4.248 -24.618 1.00 94.00 103 LEU A CA 1
ATOM 808 C C . LEU A 1 103 ? -2.104 -2.886 -25.291 1.00 94.00 103 LEU A C 1
ATOM 810 O O . LEU A 1 103 ? -2.831 -2.525 -26.214 1.00 94.00 103 LEU A O 1
ATOM 814 N N . GLY A 1 104 ? -1.103 -2.123 -24.840 1.00 91.50 104 GLY A N 1
ATOM 815 C CA . GLY A 1 104 ? -0.777 -0.797 -25.370 1.00 91.50 104 GLY A CA 1
ATOM 816 C C . GLY A 1 104 ? -1.707 0.332 -24.908 1.00 91.50 104 GLY A C 1
ATOM 817 O O . GLY A 1 104 ? -1.740 1.383 -25.541 1.00 91.50 104 GLY A O 1
ATOM 818 N N . PHE A 1 105 ? -2.475 0.148 -23.827 1.00 91.12 105 PHE A N 1
ATOM 819 C CA . PHE A 1 105 ? -3.342 1.201 -23.271 1.00 91.12 105 PHE A CA 1
ATOM 820 C C . PHE A 1 105 ? -2.578 2.234 -22.435 1.00 91.12 105 PHE A C 1
ATOM 822 O O . PHE A 1 105 ? -3.011 3.379 -22.315 1.00 91.12 105 PHE A O 1
ATOM 829 N N . THR A 1 106 ? -1.447 1.840 -21.853 1.00 83.12 106 THR A N 1
ATOM 830 C CA . THR A 1 106 ? -0.546 2.750 -21.140 1.00 83.12 106 THR A CA 1
ATOM 831 C C . THR A 1 106 ? 0.720 2.885 -21.964 1.00 83.12 106 THR A C 1
ATOM 833 O O . THR A 1 106 ? 1.316 1.877 -22.328 1.00 83.12 106 THR A O 1
ATOM 836 N N . THR A 1 107 ? 1.114 4.113 -22.283 1.00 78.25 107 THR A N 1
ATOM 837 C CA . THR A 1 107 ? 2.221 4.371 -23.217 1.00 78.25 107 THR A CA 1
ATOM 838 C C . THR A 1 107 ? 3.406 5.058 -22.559 1.00 78.25 107 THR A C 1
ATOM 840 O O . THR A 1 107 ? 4.501 5.024 -23.113 1.00 78.25 107 THR A O 1
ATOM 843 N N . ASP A 1 108 ? 3.214 5.659 -21.383 1.00 90.62 108 ASP A N 1
ATOM 844 C CA . ASP A 1 108 ? 4.254 6.429 -20.713 1.00 90.62 108 ASP A CA 1
ATOM 845 C C . ASP A 1 108 ? 4.353 6.080 -19.223 1.00 90.62 108 ASP A C 1
ATOM 847 O O . ASP A 1 108 ? 3.481 6.437 -18.435 1.00 90.62 108 ASP A O 1
ATOM 851 N N . PHE A 1 109 ? 5.445 5.394 -18.871 1.00 92.19 109 PHE A N 1
ATOM 852 C CA . PHE A 1 109 ? 5.901 5.112 -17.503 1.00 92.19 109 PHE A CA 1
ATOM 853 C C . PHE A 1 109 ? 7.185 5.894 -17.166 1.00 92.19 109 PHE A C 1
ATOM 855 O O . PHE A 1 109 ? 8.022 5.435 -16.390 1.00 92.19 109 PHE A O 1
ATOM 862 N N . SER A 1 110 ? 7.419 7.047 -17.798 1.00 92.12 110 SER A N 1
ATOM 863 C CA . SER A 1 110 ? 8.641 7.839 -17.597 1.00 92.12 110 SER A CA 1
ATOM 864 C C . SER A 1 110 ? 8.849 8.257 -16.140 1.00 92.12 110 SER A C 1
ATOM 866 O O . SER A 1 110 ? 9.988 8.256 -15.674 1.00 92.12 110 SER A O 1
ATOM 868 N N . TYR A 1 111 ? 7.770 8.543 -15.404 1.00 90.00 111 TYR A N 1
ATOM 869 C CA . TYR A 1 111 ? 7.826 8.864 -13.977 1.00 90.00 111 TYR A CA 1
ATOM 870 C C . TYR A 1 111 ? 8.255 7.664 -13.134 1.00 90.00 111 TYR A C 1
ATOM 872 O O . TYR A 1 111 ? 9.200 7.779 -12.354 1.00 90.00 111 TYR A O 1
ATOM 880 N N . GLU A 1 112 ? 7.608 6.510 -13.318 1.00 91.06 112 GLU A N 1
ATOM 881 C CA . GLU A 1 112 ? 7.979 5.272 -12.634 1.00 91.06 112 GLU A CA 1
ATOM 882 C C . GLU A 1 112 ? 9.415 4.883 -12.972 1.00 91.06 112 GLU A C 1
ATOM 884 O O . GLU A 1 112 ? 10.202 4.604 -12.073 1.00 91.06 112 GLU A O 1
ATOM 889 N N . LYS A 1 113 ? 9.793 4.963 -14.251 1.00 89.69 113 LYS A N 1
ATOM 890 C CA . LYS A 1 113 ? 11.163 4.733 -14.702 1.00 89.69 113 LYS A CA 1
ATOM 891 C C . LYS A 1 113 ? 12.153 5.665 -14.015 1.00 89.69 113 LYS A C 1
ATOM 893 O O . LYS A 1 113 ? 13.148 5.177 -13.500 1.00 89.69 113 LYS A O 1
ATOM 898 N N . SER A 1 114 ? 11.901 6.975 -14.003 1.00 88.44 114 SER A N 1
ATOM 899 C CA . SER A 1 114 ? 12.810 7.945 -13.385 1.00 88.44 114 SER A CA 1
ATOM 900 C C . SER A 1 114 ? 12.976 7.687 -11.890 1.00 88.44 114 SER A C 1
ATOM 902 O O . SER A 1 114 ? 14.092 7.793 -11.381 1.00 88.44 114 SER A O 1
ATOM 904 N N . PHE A 1 115 ? 11.885 7.343 -11.201 1.00 83.62 115 PHE A N 1
ATOM 905 C CA . PHE A 1 115 ? 11.908 6.987 -9.786 1.00 83.62 115 PHE A CA 1
ATOM 906 C C . PHE A 1 115 ? 12.760 5.735 -9.559 1.00 83.62 115 PHE A C 1
ATOM 908 O O . PHE A 1 115 ? 13.705 5.766 -8.779 1.00 83.62 115 PHE A O 1
ATOM 915 N N . VAL A 1 116 ? 12.504 4.677 -10.324 1.00 78.75 116 VAL A N 1
ATOM 916 C CA . VAL A 1 116 ? 13.268 3.425 -10.292 1.00 78.75 116 VAL A CA 1
ATOM 917 C C . VAL A 1 116 ? 14.756 3.646 -10.544 1.00 78.75 116 VAL A C 1
ATOM 919 O O . VAL A 1 116 ? 15.583 3.224 -9.746 1.00 78.75 116 VAL A O 1
ATOM 922 N N . THR A 1 117 ? 15.115 4.371 -11.603 1.00 80.06 117 THR A N 1
ATOM 923 C CA . THR A 1 117 ? 16.524 4.630 -11.936 1.00 80.06 117 THR A CA 1
ATOM 924 C C . THR A 1 117 ? 17.238 5.477 -10.887 1.00 80.06 117 THR A C 1
ATOM 926 O O . THR A 1 117 ? 18.460 5.441 -10.810 1.00 80.06 117 THR A O 1
ATOM 929 N N . SER A 1 118 ? 16.500 6.243 -10.075 1.00 73.44 118 SER A N 1
ATOM 930 C CA . SER A 1 118 ? 17.089 6.991 -8.959 1.00 73.44 118 SER A CA 1
ATOM 931 C C . SER A 1 118 ? 17.429 6.112 -7.751 1.00 73.44 118 SER A C 1
ATOM 933 O O . SER A 1 118 ? 18.185 6.551 -6.888 1.00 73.44 118 SER A O 1
ATOM 935 N N . LEU A 1 119 ? 16.897 4.885 -7.707 1.00 64.75 119 LEU A N 1
ATOM 936 C CA . LEU A 1 119 ? 17.104 3.908 -6.637 1.00 64.75 119 LEU A CA 1
ATOM 937 C C . LEU A 1 119 ? 18.125 2.816 -7.005 1.00 64.75 119 LEU A C 1
ATOM 939 O O . LEU A 1 119 ? 18.603 2.109 -6.124 1.00 64.75 119 LEU A O 1
ATOM 943 N N . GLU A 1 120 ? 18.495 2.671 -8.283 1.00 65.50 120 GLU A N 1
ATOM 944 C CA . GLU A 1 120 ? 19.458 1.653 -8.728 1.00 65.50 120 GLU A CA 1
ATOM 945 C C . GLU A 1 120 ? 20.877 1.926 -8.179 1.00 65.50 120 GLU A C 1
ATOM 947 O O . GLU A 1 120 ? 21.587 2.826 -8.632 1.00 65.50 120 GLU A O 1
ATOM 952 N N . GLY A 1 121 ? 21.309 1.118 -7.202 1.00 56.22 121 GLY A N 1
ATOM 953 C CA . GLY A 1 121 ? 22.680 1.073 -6.677 1.00 56.22 121 GLY A CA 1
ATOM 954 C C . GLY A 1 121 ? 23.486 -0.135 -7.184 1.00 56.22 121 GLY A C 1
ATOM 955 O O . GLY A 1 121 ? 22.928 -1.151 -7.589 1.00 56.22 121 GLY A O 1
ATOM 956 N N . AS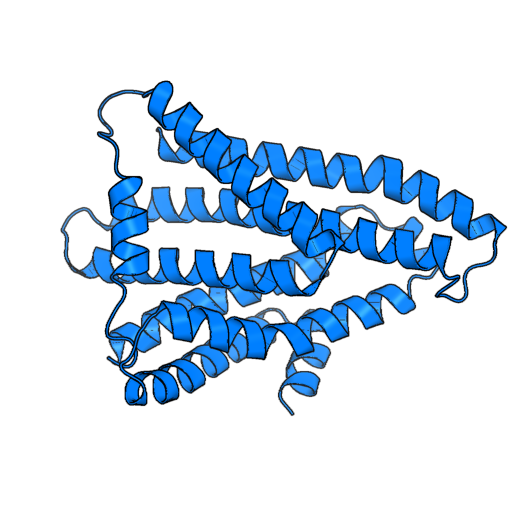N A 1 122 ? 24.824 -0.056 -7.155 1.00 55.44 122 ASN A N 1
ATOM 957 C CA . ASN A 1 122 ? 25.706 -1.178 -7.518 1.00 55.44 122 ASN A CA 1
ATOM 958 C C . ASN A 1 122 ? 25.665 -2.293 -6.446 1.00 55.44 122 ASN A C 1
ATOM 960 O O . ASN A 1 122 ? 26.123 -2.088 -5.324 1.00 55.44 122 ASN A O 1
ATOM 964 N N . ILE A 1 123 ? 25.187 -3.486 -6.821 1.00 53.12 123 ILE A N 1
ATOM 965 C CA . ILE A 1 123 ? 24.882 -4.649 -5.947 1.00 53.12 123 ILE A CA 1
ATOM 966 C C . ILE A 1 123 ? 26.137 -5.393 -5.414 1.00 53.12 123 ILE A C 1
ATOM 968 O O . ILE A 1 123 ? 26.050 -6.413 -4.742 1.00 53.12 123 ILE A O 1
ATOM 972 N N . THR A 1 124 ? 27.361 -4.929 -5.671 1.00 55.19 124 THR A N 1
ATOM 973 C CA . THR A 1 124 ? 28.562 -5.754 -5.411 1.00 55.19 124 THR A CA 1
ATOM 974 C C . THR A 1 124 ? 29.057 -5.773 -3.957 1.00 55.19 124 THR A C 1
ATOM 976 O O . THR A 1 124 ? 29.967 -6.536 -3.639 1.00 55.19 124 THR A O 1
ATOM 979 N N . SER A 1 125 ? 28.496 -4.957 -3.063 1.00 66.69 125 SER A N 1
ATOM 980 C CA . SER A 1 125 ? 28.869 -4.919 -1.641 1.00 66.69 125 SER A CA 1
ATOM 981 C C . SER A 1 125 ? 27.736 -4.334 -0.807 1.00 66.69 125 SER A C 1
ATOM 983 O O . SER A 1 125 ? 27.133 -3.359 -1.254 1.00 66.69 125 SER A O 1
ATOM 985 N N . PHE A 1 126 ? 27.505 -4.858 0.407 1.00 77.00 126 PHE A N 1
ATOM 986 C CA . PHE A 1 126 ? 26.541 -4.276 1.348 1.00 77.00 126 PHE A CA 1
ATOM 987 C C . PHE A 1 126 ? 26.871 -2.797 1.559 1.00 77.00 126 PHE A C 1
ATOM 989 O O . PHE A 1 126 ? 27.862 -2.445 2.204 1.00 77.00 126 PHE A O 1
ATOM 996 N N . ASN A 1 127 ? 26.064 -1.934 0.955 1.00 82.69 127 ASN A N 1
ATOM 997 C CA . ASN A 1 127 ? 26.293 -0.506 0.948 1.00 82.69 127 ASN A CA 1
ATOM 998 C C . ASN A 1 127 ? 25.461 0.102 2.079 1.00 82.69 127 ASN A C 1
ATOM 1000 O O . ASN A 1 127 ? 24.246 0.255 1.963 1.00 82.69 127 ASN A O 1
ATOM 1004 N N . THR A 1 128 ? 26.120 0.420 3.194 1.00 87.62 128 THR A N 1
ATOM 1005 C CA . THR A 1 128 ? 25.481 1.003 4.384 1.00 87.62 128 THR A CA 1
ATOM 1006 C C . THR A 1 128 ? 24.783 2.327 4.086 1.00 87.62 128 THR A C 1
ATOM 1008 O O . THR A 1 128 ? 23.766 2.640 4.712 1.00 87.62 128 THR A O 1
ATOM 1011 N N . ASP A 1 129 ? 25.304 3.084 3.121 1.00 87.88 129 ASP A N 1
ATOM 1012 C CA . ASP A 1 129 ? 24.736 4.367 2.719 1.00 87.88 129 ASP A CA 1
ATOM 1013 C C . ASP A 1 129 ? 23.457 4.143 1.911 1.00 87.88 129 ASP A C 1
ATOM 1015 O O . ASP A 1 129 ? 22.438 4.767 2.204 1.00 87.88 129 ASP A O 1
ATOM 1019 N N . LEU A 1 130 ? 23.471 3.186 0.975 1.00 84.50 130 LEU A N 1
ATOM 1020 C CA . LEU A 1 130 ? 22.288 2.778 0.211 1.00 84.50 130 LEU A CA 1
ATOM 1021 C C . LEU A 1 130 ? 21.194 2.218 1.131 1.00 84.50 130 LEU A C 1
ATOM 1023 O O . LEU A 1 130 ? 20.048 2.651 1.050 1.00 84.50 130 LEU A O 1
ATOM 1027 N N . PHE A 1 131 ? 21.552 1.333 2.070 1.00 89.81 131 PHE A N 1
ATOM 1028 C CA . PHE A 1 131 ? 20.620 0.812 3.075 1.00 89.81 131 PHE A CA 1
ATOM 1029 C C . PHE A 1 131 ? 19.945 1.933 3.865 1.00 89.81 131 PHE A C 1
ATOM 1031 O O . PHE A 1 131 ? 18.726 1.938 4.026 1.00 89.81 131 PHE A O 1
ATOM 1038 N N . SER A 1 132 ? 20.734 2.897 4.346 1.00 92.12 132 SER A N 1
ATOM 1039 C CA . SER A 1 132 ? 20.209 4.023 5.116 1.00 92.12 132 SER A CA 1
ATOM 1040 C C . SER A 1 132 ? 19.286 4.894 4.261 1.00 92.12 132 SER A C 1
ATOM 1042 O O . SER A 1 132 ? 18.219 5.287 4.728 1.00 92.12 132 SER A O 1
ATOM 1044 N N . GLN A 1 133 ? 19.658 5.163 3.007 1.00 88.94 133 GLN A N 1
ATOM 1045 C CA . GLN A 1 133 ? 18.831 5.929 2.071 1.00 88.94 133 GLN A CA 1
ATOM 1046 C C . GLN A 1 133 ? 17.478 5.256 1.824 1.00 88.94 133 GLN A C 1
ATOM 1048 O O . GLN A 1 133 ? 16.449 5.911 1.991 1.00 88.94 133 GLN A O 1
ATOM 1053 N N . ILE A 1 134 ? 17.470 3.955 1.517 1.00 89.06 134 ILE A N 1
ATOM 1054 C CA . ILE A 1 134 ? 16.248 3.163 1.314 1.00 89.06 134 ILE A CA 1
ATOM 1055 C C . ILE A 1 134 ? 15.394 3.178 2.587 1.00 89.06 134 ILE A C 1
ATOM 1057 O O . ILE A 1 134 ? 14.229 3.579 2.559 1.00 89.06 134 ILE A O 1
ATOM 1061 N N . LEU A 1 135 ? 15.986 2.820 3.731 1.00 93.62 135 LEU A N 1
ATOM 1062 C CA . LEU A 1 135 ? 15.279 2.730 5.007 1.00 93.62 135 LEU A CA 1
ATOM 1063 C C . LEU A 1 135 ? 14.604 4.053 5.381 1.00 93.62 135 LEU A C 1
ATOM 1065 O O . LEU A 1 135 ? 13.420 4.073 5.721 1.00 93.62 135 LEU A O 1
ATOM 1069 N N . PHE A 1 136 ? 15.335 5.169 5.323 1.00 94.25 136 PHE A N 1
ATOM 1070 C CA . PHE A 1 136 ? 14.782 6.472 5.692 1.00 94.25 136 PHE A CA 1
ATOM 1071 C C . PHE A 1 136 ? 13.783 7.000 4.664 1.00 94.25 136 PHE A C 1
ATOM 1073 O O . PHE A 1 136 ? 12.800 7.626 5.067 1.00 94.25 136 PHE A O 1
ATOM 1080 N N . ASN A 1 137 ? 13.972 6.712 3.373 1.00 90.69 137 ASN A N 1
ATOM 1081 C CA . ASN A 1 137 ? 12.981 7.033 2.350 1.00 90.69 137 ASN A CA 1
ATOM 1082 C C . ASN A 1 137 ? 11.651 6.317 2.634 1.00 90.69 137 ASN A C 1
ATOM 1084 O O . ASN A 1 137 ? 10.600 6.955 2.705 1.00 90.69 137 ASN A O 1
ATOM 1088 N N . ASN A 1 138 ? 11.695 5.016 2.907 1.00 93.50 138 ASN A N 1
ATOM 1089 C CA . ASN A 1 138 ? 10.486 4.217 3.096 1.00 93.50 138 ASN A CA 1
ATOM 1090 C C . ASN A 1 138 ? 9.834 4.482 4.461 1.00 93.50 138 ASN A C 1
ATOM 1092 O O . ASN A 1 138 ? 8.608 4.570 4.560 1.00 93.50 138 ASN A O 1
ATOM 1096 N N . LEU A 1 139 ? 10.617 4.777 5.505 1.00 96.19 139 LEU A N 1
ATOM 1097 C CA . LEU A 1 139 ? 10.077 5.322 6.756 1.00 96.19 139 LEU A CA 1
ATOM 1098 C C . LEU A 1 139 ? 9.395 6.680 6.550 1.00 96.19 139 LEU A C 1
ATOM 1100 O O . LEU A 1 139 ? 8.338 6.922 7.136 1.00 96.19 139 LEU A O 1
ATOM 1104 N N . PHE A 1 140 ? 9.952 7.558 5.712 1.00 94.62 140 PHE A N 1
ATOM 1105 C CA . PHE A 1 140 ? 9.333 8.842 5.389 1.00 94.62 140 PHE A CA 1
ATOM 1106 C C . PHE A 1 140 ? 8.015 8.654 4.624 1.00 94.62 140 PHE A C 1
ATOM 1108 O O . PHE A 1 140 ? 7.010 9.276 4.978 1.00 94.62 140 PHE A O 1
ATOM 1115 N N . VAL A 1 141 ? 7.966 7.754 3.636 1.00 92.56 141 VAL A N 1
ATOM 1116 C CA . VAL A 1 141 ? 6.726 7.403 2.918 1.00 92.56 141 VAL A CA 1
ATOM 1117 C C . VAL A 1 141 ? 5.685 6.828 3.879 1.00 92.56 141 VAL A C 1
ATOM 1119 O O . VAL A 1 141 ? 4.529 7.261 3.870 1.00 92.56 141 VAL A O 1
ATOM 1122 N N . ALA A 1 142 ? 6.077 5.916 4.770 1.00 95.62 142 ALA A N 1
ATOM 1123 C CA . ALA A 1 142 ? 5.185 5.346 5.773 1.00 95.62 142 ALA A CA 1
ATOM 1124 C C . ALA A 1 142 ? 4.663 6.399 6.758 1.00 95.62 142 ALA A C 1
ATOM 1126 O O . ALA A 1 142 ? 3.470 6.425 7.061 1.00 95.62 142 ALA A O 1
ATOM 1127 N N . PHE A 1 143 ? 5.523 7.309 7.218 1.00 96.31 143 PHE A N 1
ATOM 1128 C CA . PHE A 1 143 ? 5.136 8.399 8.108 1.00 96.31 143 PHE A CA 1
ATOM 1129 C C . PHE A 1 143 ? 4.143 9.361 7.445 1.00 96.31 143 PHE A C 1
ATOM 1131 O O . PHE A 1 143 ? 3.123 9.705 8.044 1.00 96.31 143 PHE A O 1
ATOM 1138 N N . ASN A 1 144 ? 4.375 9.736 6.184 1.00 94.50 144 ASN A N 1
ATOM 1139 C CA . ASN A 1 144 ? 3.416 10.535 5.421 1.00 94.50 144 ASN A CA 1
ATOM 1140 C C . ASN A 1 144 ? 2.106 9.772 5.196 1.00 94.50 144 ASN A C 1
ATOM 1142 O O . ASN A 1 144 ? 1.030 10.332 5.394 1.00 94.50 144 ASN A O 1
ATOM 1146 N N . THR A 1 145 ? 2.171 8.479 4.872 1.00 94.31 145 THR A N 1
ATOM 1147 C CA . THR A 1 145 ? 0.982 7.621 4.738 1.00 94.31 145 THR A CA 1
ATOM 1148 C C . THR A 1 145 ? 0.177 7.599 6.034 1.00 94.31 145 THR A C 1
ATOM 1150 O O . THR A 1 145 ? -1.046 7.728 5.999 1.00 94.31 145 THR A O 1
ATOM 1153 N N . PHE A 1 146 ? 0.854 7.503 7.179 1.00 95.50 146 PHE A N 1
ATOM 1154 C CA . PHE A 1 146 ? 0.249 7.594 8.502 1.00 95.50 146 PHE A CA 1
ATOM 1155 C C . PHE A 1 146 ? -0.428 8.954 8.738 1.00 95.50 146 PHE A C 1
ATOM 1157 O O . PHE A 1 146 ? -1.610 8.981 9.095 1.00 95.50 146 PHE A O 1
ATOM 1164 N N . ILE A 1 147 ? 0.268 10.077 8.508 1.00 95.12 147 ILE A N 1
ATOM 1165 C CA . ILE A 1 147 ? -0.295 11.428 8.690 1.00 95.12 147 ILE A CA 1
ATOM 1166 C C . ILE A 1 147 ? -1.522 11.608 7.804 1.00 95.12 147 ILE A C 1
ATOM 1168 O O . ILE A 1 147 ? -2.599 11.958 8.290 1.00 95.12 147 ILE A O 1
ATOM 1172 N N . ILE A 1 148 ? -1.379 11.349 6.505 1.00 92.44 148 ILE A N 1
ATOM 1173 C CA . ILE A 1 148 ? -2.455 11.614 5.559 1.00 92.44 148 ILE A CA 1
ATOM 1174 C C . ILE A 1 148 ? -3.609 10.643 5.811 1.00 92.44 148 ILE A C 1
ATOM 1176 O O . ILE A 1 148 ? -4.742 11.091 5.785 1.00 92.44 148 ILE A O 1
ATOM 1180 N N . SER A 1 149 ? -3.376 9.375 6.170 1.00 92.50 149 SER A N 1
ATOM 1181 C CA . SER A 1 149 ? -4.464 8.449 6.547 1.00 92.50 149 SER A CA 1
ATOM 1182 C C . SER A 1 149 ? -5.161 8.844 7.851 1.00 92.50 149 SER A C 1
ATOM 1184 O O . SER A 1 149 ? -6.352 8.578 8.021 1.00 92.50 149 SER A O 1
ATOM 1186 N N . THR A 1 150 ? -4.444 9.514 8.760 1.00 92.06 150 THR A N 1
ATOM 1187 C CA . THR A 1 150 ? -5.030 10.103 9.973 1.00 92.06 150 THR A CA 1
ATOM 1188 C C . THR A 1 150 ? -5.973 11.259 9.635 1.00 92.06 150 THR A C 1
ATOM 1190 O O . THR A 1 150 ? -7.039 11.387 10.237 1.00 92.06 150 THR A O 1
ATOM 1193 N N . LEU A 1 151 ? -5.619 12.089 8.652 1.00 91.25 151 LEU A N 1
ATOM 1194 C CA . LEU A 1 151 ? -6.454 13.209 8.202 1.00 91.25 151 LEU A CA 1
ATOM 1195 C C . LEU A 1 151 ? -7.583 12.752 7.262 1.00 91.25 151 LEU A C 1
ATOM 1197 O O . LEU A 1 151 ? -8.729 13.185 7.374 1.00 91.25 151 LEU A O 1
ATOM 1201 N N . PHE A 1 152 ? -7.254 11.843 6.350 1.00 87.38 152 PHE A N 1
ATOM 1202 C CA . PHE A 1 152 ? -8.056 11.377 5.232 1.00 87.38 152 PHE A CA 1
ATOM 1203 C C . PHE A 1 152 ? -7.852 9.872 5.045 1.00 87.38 152 PHE A C 1
ATOM 1205 O O . PHE A 1 152 ? -6.901 9.435 4.400 1.00 87.38 152 PHE A O 1
ATOM 1212 N N . PHE A 1 153 ? -8.795 9.062 5.530 1.00 77.94 153 PHE A N 1
ATOM 1213 C CA . PHE A 1 153 ? -8.750 7.597 5.393 1.00 77.94 153 PHE A CA 1
ATOM 1214 C C . PHE A 1 153 ? -8.431 7.111 3.957 1.00 77.94 153 PHE A C 1
ATOM 1216 O O . PHE A 1 153 ? -7.794 6.080 3.776 1.00 77.94 153 PHE A O 1
ATOM 1223 N N . SER A 1 154 ? -8.848 7.849 2.921 1.00 83.31 154 SER A N 1
ATOM 1224 C CA . SER A 1 154 ? -8.646 7.493 1.508 1.00 83.31 154 SER A CA 1
ATOM 1225 C C . SER A 1 154 ? -7.193 7.532 1.031 1.00 83.31 154 SER A C 1
ATOM 1227 O O . SER A 1 154 ? -6.888 6.951 -0.005 1.00 83.31 154 SER A O 1
ATOM 1229 N N . ALA A 1 155 ? -6.288 8.202 1.744 1.00 83.50 155 ALA A N 1
ATOM 1230 C CA . ALA A 1 155 ? -4.927 8.431 1.261 1.00 83.50 155 ALA A CA 1
ATOM 1231 C C . ALA A 1 155 ? -4.076 7.162 1.144 1.00 83.50 155 ALA A C 1
ATOM 1233 O O . ALA A 1 155 ? -3.227 7.078 0.259 1.00 83.50 155 ALA A O 1
ATOM 1234 N N . LEU A 1 156 ? -4.347 6.148 1.970 1.00 91.00 156 LEU A N 1
ATOM 1235 C CA . LEU A 1 156 ? -3.700 4.842 1.855 1.00 91.00 156 LEU A CA 1
ATOM 1236 C C . LEU A 1 156 ? -3.897 4.224 0.458 1.00 91.00 156 LEU A C 1
ATOM 1238 O O . LEU A 1 156 ? -2.989 3.596 -0.078 1.00 91.00 156 LEU A O 1
ATOM 1242 N N . ILE A 1 157 ? -5.061 4.435 -0.159 1.00 93.38 157 ILE A N 1
ATOM 1243 C CA . ILE A 1 157 ? -5.392 3.849 -1.464 1.00 93.38 157 ILE A CA 1
ATOM 1244 C C . ILE A 1 157 ? -4.491 4.430 -2.555 1.00 93.38 157 ILE A C 1
ATOM 1246 O O . ILE A 1 157 ? -3.986 3.678 -3.383 1.00 93.38 157 ILE A O 1
ATOM 1250 N N . PHE A 1 158 ? -4.210 5.735 -2.500 1.00 93.44 158 PHE A N 1
ATOM 1251 C CA . PHE A 1 158 ? -3.264 6.375 -3.413 1.00 93.44 158 PHE A CA 1
ATOM 1252 C C . PHE A 1 158 ? -1.857 5.781 -3.290 1.00 93.44 158 PHE A C 1
ATOM 1254 O O . PHE A 1 158 ? -1.259 5.418 -4.297 1.00 93.44 158 PHE A O 1
ATOM 1261 N N . VAL A 1 159 ? -1.352 5.611 -2.063 1.00 92.38 159 VAL A N 1
ATOM 1262 C CA . VAL A 1 159 ? -0.011 5.047 -1.820 1.00 92.38 159 VAL A CA 1
ATOM 1263 C C . VAL A 1 159 ? 0.091 3.611 -2.335 1.00 92.38 159 VAL A C 1
ATOM 1265 O O . VAL A 1 159 ? 1.087 3.249 -2.958 1.00 92.38 159 VAL A O 1
ATOM 1268 N N . ILE A 1 160 ? -0.947 2.797 -2.129 1.00 93.81 160 ILE A N 1
ATOM 1269 C CA . ILE A 1 160 ? -0.996 1.421 -2.642 1.00 93.81 160 ILE A CA 1
ATOM 1270 C C . ILE A 1 160 ? -0.956 1.406 -4.174 1.00 93.81 160 ILE A C 1
ATOM 1272 O O . ILE A 1 160 ? -0.214 0.618 -4.755 1.00 93.81 160 ILE A O 1
ATOM 1276 N N . ILE A 1 161 ? -1.738 2.264 -4.831 1.00 95.88 161 ILE A N 1
ATOM 1277 C CA . ILE A 1 161 ? -1.841 2.290 -6.297 1.00 95.88 161 ILE A CA 1
ATOM 1278 C C . ILE A 1 161 ? -0.571 2.858 -6.931 1.00 95.88 161 ILE A C 1
ATOM 1280 O O . ILE A 1 161 ? -0.140 2.349 -7.961 1.00 95.88 161 ILE A O 1
ATOM 1284 N N . TRP A 1 162 ? 0.055 3.855 -6.301 1.00 94.31 162 TRP A N 1
ATOM 1285 C CA . TRP A 1 162 ? 1.373 4.348 -6.698 1.00 94.31 162 TRP A CA 1
ATOM 1286 C C . TRP A 1 162 ? 2.418 3.227 -6.664 1.00 94.31 162 TRP A C 1
ATOM 1288 O O . TRP A 1 162 ? 3.078 2.957 -7.659 1.00 94.31 162 TRP A O 1
ATOM 1298 N N . ASN A 1 163 ? 2.516 2.489 -5.554 1.00 92.62 163 ASN A N 1
ATOM 1299 C CA . ASN A 1 163 ? 3.452 1.364 -5.470 1.00 92.62 163 ASN A CA 1
ATOM 1300 C C . ASN A 1 163 ? 3.095 0.229 -6.448 1.00 92.62 163 ASN A C 1
ATOM 1302 O O . ASN A 1 163 ? 3.979 -0.457 -6.961 1.00 92.62 163 ASN A O 1
ATOM 1306 N N . ALA A 1 164 ? 1.806 0.040 -6.744 1.00 95.12 164 ALA A N 1
ATOM 1307 C CA . ALA A 1 164 ? 1.366 -0.922 -7.746 1.00 95.12 164 ALA A CA 1
ATOM 1308 C C . ALA A 1 164 ? 1.825 -0.535 -9.160 1.00 95.12 164 ALA A C 1
ATOM 1310 O O . ALA A 1 164 ? 2.187 -1.428 -9.928 1.00 95.12 164 ALA A O 1
ATOM 1311 N N . SER A 1 165 ? 1.855 0.762 -9.501 1.00 95.31 165 SER A N 1
ATOM 1312 C CA . SER A 1 165 ? 2.343 1.214 -10.811 1.00 95.31 165 SER A CA 1
ATOM 1313 C C . SER A 1 165 ? 3.842 1.010 -10.970 1.00 95.31 165 SER A C 1
ATOM 1315 O O . SER A 1 165 ? 4.268 0.521 -12.016 1.00 95.31 165 SER A O 1
ATOM 1317 N N . ILE A 1 166 ? 4.621 1.265 -9.913 1.00 92.12 166 ILE A N 1
ATOM 1318 C CA . ILE A 1 166 ? 6.061 0.977 -9.879 1.00 92.12 166 ILE A CA 1
ATOM 1319 C C . ILE A 1 166 ? 6.313 -0.514 -10.129 1.00 92.12 166 ILE A C 1
ATOM 1321 O O . ILE A 1 166 ? 7.065 -0.867 -11.038 1.00 92.12 166 ILE A O 1
ATOM 1325 N N . LEU A 1 167 ? 5.635 -1.404 -9.391 1.00 91.88 167 LEU A N 1
ATOM 1326 C CA . LEU A 1 167 ? 5.809 -2.847 -9.581 1.00 91.88 167 LEU A CA 1
ATOM 1327 C C . LEU A 1 167 ? 5.348 -3.308 -10.974 1.00 91.88 167 LEU A C 1
ATOM 1329 O O . LEU A 1 167 ? 6.019 -4.129 -11.597 1.00 91.88 167 LEU A O 1
ATOM 1333 N N . ALA A 1 168 ? 4.239 -2.777 -11.495 1.00 92.94 168 ALA A N 1
ATOM 1334 C CA . ALA A 1 168 ? 3.762 -3.108 -12.837 1.00 92.94 168 ALA A CA 1
ATOM 1335 C C . ALA A 1 168 ? 4.749 -2.673 -13.936 1.00 92.94 168 ALA A C 1
ATOM 1337 O O . ALA A 1 168 ? 4.993 -3.441 -14.871 1.00 92.94 168 ALA A O 1
ATOM 1338 N N . TYR A 1 169 ? 5.345 -1.481 -13.806 1.00 90.75 169 TYR A N 1
ATOM 1339 C CA . TYR A 1 169 ? 6.405 -1.002 -14.695 1.00 90.75 169 TYR A CA 1
ATOM 1340 C C . TYR A 1 169 ? 7.607 -1.952 -14.689 1.00 90.75 169 TYR A C 1
ATOM 1342 O O . TYR A 1 169 ? 8.066 -2.366 -15.755 1.00 90.75 169 TYR A O 1
ATOM 1350 N N . TYR A 1 170 ? 8.073 -2.353 -13.503 1.00 86.81 170 TYR A N 1
ATOM 1351 C CA . TYR A 1 170 ? 9.164 -3.317 -13.387 1.00 86.81 170 TYR A CA 1
ATOM 1352 C C . TYR A 1 170 ? 8.819 -4.656 -14.041 1.00 86.81 170 TYR A C 1
ATOM 1354 O O . TYR A 1 170 ? 9.570 -5.132 -14.883 1.00 86.81 170 TYR A O 1
ATOM 1362 N N . LEU A 1 171 ? 7.667 -5.256 -13.721 1.00 88.38 171 LEU A N 1
ATOM 1363 C CA . LEU A 1 171 ? 7.241 -6.528 -14.326 1.00 88.38 171 LEU A CA 1
ATOM 1364 C C . LEU A 1 171 ? 7.225 -6.474 -15.856 1.00 88.38 171 LEU A C 1
ATOM 1366 O O . LEU A 1 171 ? 7.527 -7.467 -16.515 1.00 88.38 171 LEU A O 1
ATOM 1370 N N . PHE A 1 172 ? 6.904 -5.317 -16.429 1.00 86.94 172 PHE A N 1
ATOM 1371 C CA . PHE A 1 172 ? 6.980 -5.116 -17.866 1.00 86.94 172 PHE A CA 1
ATOM 1372 C C . PHE A 1 172 ? 8.416 -4.969 -18.387 1.00 86.94 172 PHE A C 1
ATOM 1374 O O . PHE A 1 172 ? 8.755 -5.586 -19.399 1.00 86.94 172 PHE A O 1
ATOM 1381 N N . SER A 1 173 ? 9.270 -4.185 -17.720 1.00 83.81 173 SER A N 1
ATOM 1382 C CA . SER A 1 173 ? 10.658 -3.971 -18.157 1.00 83.81 173 SER A CA 1
ATOM 1383 C C . SER A 1 173 ? 11.474 -5.271 -18.146 1.00 83.81 173 SER A C 1
ATOM 1385 O O . SER A 1 173 ? 12.347 -5.467 -18.994 1.00 83.81 173 SER A O 1
ATOM 1387 N N . LEU A 1 174 ? 11.117 -6.216 -17.276 1.00 80.69 174 LEU A N 1
ATOM 1388 C CA . LEU A 1 174 ? 11.736 -7.537 -17.153 1.00 80.69 174 LEU A CA 1
ATOM 1389 C C . LEU A 1 174 ? 11.594 -8.417 -18.406 1.00 80.69 174 LEU A C 1
ATOM 1391 O O . LEU A 1 174 ? 12.465 -9.247 -18.661 1.00 80.69 174 LEU A O 1
ATOM 1395 N N . ASN A 1 175 ? 10.582 -8.190 -19.251 1.00 72.56 175 ASN A N 1
ATOM 1396 C CA . ASN A 1 175 ? 10.422 -8.920 -20.518 1.00 72.56 175 ASN A CA 1
ATOM 1397 C C . ASN A 1 175 ? 11.573 -8.673 -21.519 1.00 72.56 175 ASN A C 1
ATOM 1399 O O . ASN A 1 175 ? 11.658 -9.362 -22.533 1.00 72.56 175 ASN A O 1
ATOM 1403 N N . SER A 1 176 ? 12.447 -7.694 -21.261 1.00 70.00 176 SER A N 1
ATOM 1404 C CA . SER A 1 176 ? 13.485 -7.254 -22.201 1.00 70.00 176 SER A CA 1
ATOM 1405 C C . SER A 1 176 ? 14.916 -7.730 -21.890 1.00 70.00 176 SER A C 1
ATOM 1407 O O . SER A 1 176 ? 15.795 -7.499 -22.716 1.00 70.00 176 SER A O 1
ATOM 1409 N N . HIS A 1 177 ? 15.181 -8.406 -20.758 1.00 71.88 177 HIS A N 1
ATOM 1410 C CA . HIS A 1 177 ? 16.554 -8.742 -20.326 1.00 71.88 177 HIS A CA 1
ATOM 1411 C C . HIS A 1 177 ? 16.728 -10.208 -19.874 1.00 71.88 177 HIS A C 1
ATOM 1413 O O . HIS A 1 177 ? 15.966 -10.735 -19.065 1.00 71.88 177 HIS A O 1
ATOM 1419 N N . THR A 1 178 ? 17.792 -10.876 -20.333 1.00 60.56 178 THR A N 1
ATOM 1420 C CA . THR A 1 178 ? 18.219 -12.192 -19.819 1.00 60.56 178 THR A CA 1
ATOM 1421 C C . THR A 1 178 ? 18.803 -12.043 -18.411 1.00 60.56 178 THR A C 1
ATOM 1423 O O . THR A 1 178 ? 19.748 -11.283 -18.226 1.00 60.56 178 THR A O 1
ATOM 1426 N N . GLY A 1 179 ? 18.256 -12.757 -17.422 1.00 64.69 179 GLY A N 1
ATOM 1427 C CA . GLY A 1 179 ? 18.601 -12.597 -15.995 1.00 64.69 179 GLY A CA 1
ATOM 1428 C C . GLY A 1 179 ? 17.547 -11.840 -15.177 1.00 64.69 179 GLY A C 1
ATOM 1429 O O . GLY A 1 179 ? 17.580 -11.880 -13.949 1.00 64.69 179 GLY A O 1
ATOM 1430 N N . ALA A 1 180 ? 16.552 -11.258 -15.855 1.00 68.75 180 ALA A N 1
ATOM 1431 C CA . ALA A 1 180 ? 15.438 -10.528 -15.261 1.00 68.75 180 ALA A CA 1
ATOM 1432 C C . ALA A 1 180 ? 14.752 -11.286 -14.113 1.00 68.75 180 ALA A C 1
ATOM 1434 O O . ALA A 1 180 ? 14.447 -10.688 -13.087 1.00 68.75 180 ALA A O 1
ATOM 1435 N N . PHE A 1 181 ? 14.553 -12.602 -14.234 1.00 71.38 181 PHE A N 1
ATOM 1436 C CA . PHE A 1 181 ? 13.789 -13.382 -13.254 1.00 71.38 181 PHE A CA 1
ATOM 1437 C C . PHE A 1 181 ? 14.335 -13.295 -11.817 1.00 71.38 181 PHE A C 1
ATOM 1439 O O . PHE A 1 181 ? 13.557 -13.124 -10.882 1.00 71.38 181 PHE A O 1
ATOM 1446 N N . VAL A 1 182 ? 15.658 -13.376 -11.630 1.00 72.25 182 VAL A N 1
ATOM 1447 C CA . VAL A 1 182 ? 16.266 -13.344 -10.286 1.00 72.25 182 VAL A CA 1
ATOM 1448 C C . VAL A 1 182 ? 16.126 -11.951 -9.671 1.00 72.25 182 VAL A C 1
ATOM 1450 O O . VAL A 1 182 ? 15.653 -11.824 -8.544 1.00 72.25 182 VAL A O 1
ATOM 1453 N N . THR A 1 183 ? 16.427 -10.905 -10.442 1.00 72.62 183 THR A N 1
ATOM 1454 C CA . THR A 1 183 ? 16.232 -9.506 -10.029 1.00 72.62 183 THR A CA 1
ATOM 1455 C C . THR A 1 183 ? 14.760 -9.205 -9.720 1.00 72.62 183 THR A C 1
ATOM 1457 O O . THR A 1 183 ? 14.459 -8.522 -8.745 1.00 72.62 183 THR A O 1
ATOM 1460 N N . SER A 1 184 ? 13.831 -9.786 -10.490 1.00 75.69 184 SER A N 1
ATOM 1461 C CA . SER A 1 184 ? 12.381 -9.664 -10.263 1.00 75.69 184 SER A CA 1
ATOM 1462 C C . SER A 1 184 ? 11.969 -10.211 -8.905 1.00 75.69 184 SER A C 1
ATOM 1464 O O . SER A 1 184 ? 11.104 -9.647 -8.243 1.00 75.69 184 SER A O 1
ATOM 1466 N N . LEU A 1 185 ? 12.546 -11.346 -8.509 1.00 80.75 185 LEU A N 1
ATOM 1467 C CA . LEU A 1 185 ? 12.132 -12.057 -7.310 1.00 80.75 185 LEU A CA 1
ATOM 1468 C C . LEU A 1 185 ? 12.546 -11.291 -6.050 1.00 80.75 185 LEU A C 1
ATOM 1470 O O . LEU A 1 185 ? 11.706 -11.105 -5.171 1.00 80.75 185 LEU A O 1
ATOM 1474 N N . ASN A 1 186 ? 13.777 -10.766 -6.003 1.00 82.12 186 ASN A N 1
ATOM 1475 C CA . ASN A 1 186 ? 14.208 -9.878 -4.917 1.00 82.12 186 ASN A CA 1
ATOM 1476 C C . ASN A 1 186 ? 13.308 -8.644 -4.822 1.00 82.12 186 ASN A C 1
ATOM 1478 O O . ASN A 1 186 ? 12.826 -8.320 -3.739 1.00 82.12 186 ASN A O 1
ATOM 1482 N N . LEU A 1 187 ? 12.999 -8.021 -5.962 1.00 82.50 187 LEU A N 1
ATOM 1483 C CA . LEU A 1 187 ? 12.139 -6.845 -6.009 1.00 82.50 187 LEU A CA 1
ATOM 1484 C C . LEU A 1 187 ? 10.710 -7.133 -5.522 1.00 82.50 187 LEU A C 1
ATOM 1486 O O . LEU A 1 187 ? 10.152 -6.345 -4.766 1.00 82.50 187 LEU A O 1
ATOM 1490 N N . ILE A 1 188 ? 10.106 -8.253 -5.930 1.00 86.31 188 ILE A N 1
ATOM 1491 C CA . ILE A 1 188 ? 8.753 -8.629 -5.491 1.00 86.31 188 ILE A CA 1
ATOM 1492 C C . ILE A 1 188 ? 8.719 -8.832 -3.975 1.00 86.31 188 ILE A C 1
ATOM 1494 O O . ILE A 1 188 ? 7.779 -8.380 -3.318 1.00 86.31 188 ILE A O 1
ATOM 1498 N N . ILE A 1 189 ? 9.724 -9.513 -3.415 1.00 89.50 189 ILE A N 1
ATOM 1499 C CA . ILE A 1 189 ? 9.791 -9.754 -1.971 1.00 89.50 189 ILE A CA 1
ATOM 1500 C C . ILE A 1 189 ? 10.005 -8.429 -1.234 1.00 89.50 189 ILE A C 1
ATOM 1502 O O . ILE A 1 189 ? 9.286 -8.154 -0.276 1.00 89.50 189 ILE A O 1
ATOM 1506 N N . HIS A 1 190 ? 10.938 -7.599 -1.698 1.00 89.38 190 HIS A N 1
ATOM 1507 C CA . HIS A 1 190 ? 11.161 -6.258 -1.169 1.00 89.38 190 HIS A CA 1
ATOM 1508 C C . HIS A 1 190 ? 9.858 -5.440 -1.160 1.00 89.38 190 HIS A C 1
ATOM 1510 O O . HIS A 1 190 ? 9.387 -5.045 -0.092 1.00 89.38 190 HIS A O 1
ATOM 1516 N N . ALA A 1 191 ? 9.202 -5.308 -2.319 1.00 88.69 191 ALA A N 1
ATOM 1517 C CA . ALA A 1 191 ? 7.955 -4.566 -2.470 1.00 88.69 191 ALA A CA 1
ATOM 1518 C C . ALA A 1 191 ? 6.861 -5.090 -1.526 1.00 88.69 191 ALA A C 1
ATOM 1520 O O . ALA A 1 191 ? 6.151 -4.304 -0.900 1.00 88.69 191 ALA A O 1
ATOM 1521 N N . LEU A 1 192 ? 6.740 -6.414 -1.364 1.00 91.06 192 LEU A N 1
ATOM 1522 C CA . LEU A 1 192 ? 5.776 -7.021 -0.444 1.00 91.06 192 LEU A CA 1
ATOM 1523 C C . LEU A 1 192 ? 5.963 -6.526 0.999 1.00 91.06 192 LEU A C 1
ATOM 1525 O O . LEU A 1 192 ? 4.975 -6.217 1.673 1.00 91.06 192 LEU A O 1
ATOM 1529 N N . PHE A 1 193 ? 7.208 -6.449 1.473 1.00 94.88 193 PHE A N 1
ATOM 1530 C CA . PHE A 1 193 ? 7.512 -5.942 2.808 1.00 94.88 193 PHE A CA 1
ATOM 1531 C C . PHE A 1 193 ? 7.250 -4.438 2.914 1.00 94.88 193 PHE A C 1
ATOM 1533 O O . PHE A 1 193 ? 6.573 -4.009 3.849 1.00 94.88 193 PHE A O 1
ATOM 1540 N N . GLU A 1 194 ? 7.682 -3.647 1.936 1.00 93.12 194 GLU A N 1
ATOM 1541 C CA . GLU A 1 194 ? 7.484 -2.192 1.939 1.00 93.12 194 GLU A CA 1
ATOM 1542 C C . GLU A 1 194 ? 6.004 -1.815 1.971 1.00 93.12 194 GLU A C 1
ATOM 1544 O O . GLU A 1 194 ? 5.540 -1.074 2.841 1.00 93.12 194 GLU A O 1
ATOM 1549 N N . ILE A 1 195 ? 5.233 -2.401 1.054 1.00 93.06 195 ILE A N 1
ATOM 1550 C CA . ILE A 1 195 ? 3.799 -2.164 0.921 1.00 93.06 195 ILE A CA 1
ATOM 1551 C C . ILE A 1 195 ? 3.072 -2.668 2.159 1.00 93.06 195 ILE A C 1
ATOM 1553 O O . ILE A 1 195 ? 2.154 -2.003 2.634 1.00 93.06 195 ILE A O 1
ATOM 1557 N N . GLY A 1 196 ? 3.496 -3.801 2.727 1.00 94.44 196 GLY A N 1
ATOM 1558 C CA . GLY A 1 196 ? 2.992 -4.255 4.019 1.00 94.44 196 GLY A CA 1
ATOM 1559 C C . GLY A 1 196 ? 3.198 -3.198 5.109 1.00 94.44 196 GLY A C 1
ATOM 1560 O O . GLY A 1 196 ? 2.255 -2.885 5.837 1.00 94.44 196 GLY A O 1
ATOM 1561 N N . GLY A 1 197 ? 4.378 -2.574 5.162 1.00 96.12 197 GLY A N 1
ATOM 1562 C CA . GLY A 1 197 ? 4.669 -1.436 6.035 1.00 96.12 197 GLY A CA 1
ATOM 1563 C C . GLY A 1 197 ? 3.736 -0.243 5.797 1.00 96.12 197 GLY A C 1
ATOM 1564 O O . GLY A 1 197 ? 3.114 0.254 6.739 1.00 96.12 197 GLY A O 1
ATOM 1565 N N . TYR A 1 198 ? 3.550 0.171 4.541 1.00 95.38 198 TYR A N 1
ATOM 1566 C CA . TYR A 1 198 ? 2.673 1.295 4.180 1.00 95.38 198 TYR A CA 1
ATOM 1567 C C . TYR A 1 198 ? 1.203 1.031 4.509 1.00 95.38 198 TYR A C 1
ATOM 1569 O O . TYR A 1 198 ? 0.520 1.907 5.042 1.00 95.38 198 TYR A O 1
ATOM 1577 N N . VAL A 1 199 ? 0.719 -0.189 4.265 1.00 94.38 199 VAL A N 1
ATOM 1578 C CA . VAL A 1 199 ? -0.635 -0.613 4.638 1.00 94.38 199 VAL A CA 1
ATOM 1579 C C . VAL A 1 199 ? -0.817 -0.553 6.151 1.00 94.38 199 VAL A C 1
ATOM 1581 O O . VAL A 1 199 ? -1.816 -0.008 6.621 1.00 94.38 199 VAL A O 1
ATOM 1584 N N . LEU A 1 200 ? 0.151 -1.044 6.929 1.00 95.62 200 LEU A N 1
ATOM 1585 C CA . LEU A 1 200 ? 0.103 -0.965 8.391 1.00 95.62 200 LEU A CA 1
ATOM 1586 C C . LEU A 1 200 ? 0.122 0.489 8.886 1.00 95.62 200 LEU A C 1
ATOM 1588 O O . LEU A 1 200 ? -0.649 0.825 9.787 1.00 95.62 200 LEU A O 1
ATOM 1592 N N . ALA A 1 201 ? 0.930 1.360 8.274 1.00 96.06 201 ALA A N 1
ATOM 1593 C CA . ALA A 1 201 ? 0.962 2.790 8.581 1.00 96.06 201 ALA A CA 1
ATOM 1594 C C . ALA A 1 201 ? -0.372 3.490 8.265 1.00 96.06 201 ALA A C 1
ATOM 1596 O O . ALA A 1 201 ? -0.866 4.292 9.062 1.00 96.06 201 ALA A O 1
ATOM 1597 N N . GLY A 1 202 ? -0.995 3.156 7.132 1.00 93.31 202 GLY A N 1
ATOM 1598 C CA . GLY A 1 202 ? -2.297 3.701 6.759 1.00 93.31 202 GLY A CA 1
ATOM 1599 C C . GLY A 1 202 ? -3.427 3.205 7.662 1.00 93.31 202 GLY A C 1
ATOM 1600 O O . GLY A 1 202 ? -4.234 4.012 8.125 1.00 93.31 202 GLY A O 1
ATOM 1601 N N . ILE A 1 203 ? -3.447 1.908 8.002 1.00 92.06 203 ILE A N 1
ATOM 1602 C CA . ILE A 1 203 ? -4.390 1.342 8.983 1.00 92.06 203 ILE A CA 1
ATOM 1603 C C . ILE A 1 203 ? -4.199 2.010 10.349 1.00 92.06 203 ILE A C 1
ATOM 1605 O O . ILE A 1 203 ? -5.183 2.380 10.985 1.00 92.06 203 ILE A O 1
ATOM 1609 N N . LEU A 1 204 ? -2.955 2.213 10.793 1.00 93.81 204 LEU A N 1
ATOM 1610 C CA . LEU A 1 204 ? -2.649 2.924 12.035 1.00 93.81 204 LEU A CA 1
ATOM 1611 C C . LEU A 1 204 ? -3.253 4.334 12.042 1.00 93.81 204 LEU A C 1
ATOM 1613 O O . LEU A 1 204 ? -3.951 4.698 12.993 1.00 93.81 204 LEU A O 1
ATOM 1617 N N . GLY A 1 205 ? -3.032 5.104 10.973 1.00 92.56 205 GLY A N 1
ATOM 1618 C CA . GLY A 1 205 ? -3.583 6.453 10.848 1.00 92.56 205 GLY A CA 1
ATOM 1619 C C . GLY A 1 205 ? -5.112 6.452 10.840 1.00 92.56 205 GLY A C 1
ATOM 1620 O O . GLY A 1 205 ? -5.748 7.196 11.586 1.00 92.56 205 GLY A O 1
ATOM 1621 N N . ALA A 1 206 ? -5.714 5.538 10.082 1.00 88.75 206 ALA A N 1
ATOM 1622 C CA . ALA A 1 206 ? -7.157 5.348 10.031 1.00 88.75 206 ALA A CA 1
ATOM 1623 C C . ALA A 1 206 ? -7.777 4.995 11.394 1.00 88.75 206 ALA A C 1
ATOM 1625 O O . ALA A 1 206 ? -8.807 5.561 11.775 1.00 88.75 206 ALA A O 1
ATOM 1626 N N . VAL A 1 207 ? -7.153 4.078 12.141 1.00 87.88 207 VAL A N 1
ATOM 1627 C CA . VAL A 1 207 ? -7.591 3.692 13.488 1.00 87.88 207 VAL A CA 1
ATOM 1628 C C . VAL A 1 207 ? -7.550 4.905 14.410 1.00 87.88 207 VAL A C 1
ATOM 1630 O O . VAL A 1 207 ? -8.539 5.178 15.091 1.00 87.88 207 VAL A O 1
ATOM 1633 N N . ILE A 1 208 ? -6.456 5.670 14.403 1.00 89.62 208 ILE A N 1
ATOM 1634 C CA . ILE A 1 208 ? -6.333 6.879 15.225 1.00 89.62 208 ILE A CA 1
ATOM 1635 C C . ILE A 1 208 ? -7.396 7.912 14.836 1.00 89.62 208 ILE A C 1
ATOM 1637 O O . ILE A 1 208 ? -8.128 8.373 15.712 1.00 89.62 208 ILE A O 1
ATOM 1641 N N . SER A 1 209 ? -7.549 8.207 13.542 1.00 87.75 209 SER A N 1
ATOM 1642 C CA . SER A 1 209 ? -8.558 9.135 13.011 1.00 87.75 209 SER A CA 1
ATOM 1643 C C . SER A 1 209 ? -9.963 8.796 13.503 1.00 87.75 209 SER A C 1
ATOM 1645 O O . SER A 1 209 ? -10.659 9.617 14.109 1.00 87.75 209 SER A O 1
ATOM 1647 N N . TYR A 1 210 ? -10.358 7.534 13.326 1.00 80.44 210 TYR A N 1
ATOM 1648 C CA . TYR A 1 210 ? -11.678 7.067 13.711 1.00 80.44 210 TYR A CA 1
ATOM 1649 C C . TYR A 1 210 ? -11.897 7.170 15.226 1.00 80.44 210 TYR A C 1
ATOM 1651 O O . TYR A 1 210 ? -12.933 7.669 15.669 1.00 80.44 210 TYR A O 1
ATOM 1659 N N . ARG A 1 211 ? -10.925 6.765 16.051 1.00 79.88 211 ARG A N 1
ATOM 1660 C CA . ARG A 1 211 ? -11.073 6.828 17.517 1.00 79.88 211 ARG A CA 1
ATOM 1661 C C . ARG A 1 211 ? -11.096 8.251 18.050 1.00 79.88 211 ARG A C 1
ATOM 1663 O O . ARG A 1 211 ? -11.899 8.536 18.937 1.00 79.88 211 ARG A O 1
ATOM 1670 N N . MET A 1 212 ? -10.282 9.134 17.483 1.00 83.94 212 MET A N 1
ATOM 1671 C CA . MET A 1 212 ? -10.340 10.562 17.785 1.00 83.94 212 MET A CA 1
ATOM 1672 C C . MET A 1 212 ? -11.726 11.114 17.439 1.00 83.94 212 MET A C 1
ATOM 1674 O O . MET A 1 212 ? -12.308 11.835 18.246 1.00 83.94 212 MET A O 1
ATOM 1678 N N . SER A 1 213 ? -12.317 10.694 16.314 1.00 82.12 213 SER A N 1
ATOM 1679 C CA . SER A 1 213 ? -13.662 11.141 15.941 1.00 82.12 213 SER A CA 1
ATOM 1680 C C . SER A 1 213 ? -14.753 10.694 16.929 1.00 82.12 213 SER A C 1
ATOM 1682 O O . SER A 1 213 ? -15.620 11.492 17.282 1.00 82.12 213 SER A O 1
ATOM 1684 N N . ILE A 1 214 ? -14.676 9.460 17.446 1.00 76.88 214 ILE A N 1
ATOM 1685 C CA . ILE A 1 214 ? -15.592 8.970 18.490 1.00 76.88 214 ILE A CA 1
ATOM 1686 C C . ILE A 1 214 ? -15.413 9.779 19.778 1.00 76.88 214 ILE A C 1
ATOM 1688 O O . ILE A 1 214 ? -16.395 10.185 20.394 1.00 76.88 214 ILE A O 1
ATOM 1692 N N . TYR A 1 215 ? -14.164 10.000 20.197 1.00 79.06 215 TYR A N 1
ATOM 1693 C CA . TYR A 1 215 ? -13.865 10.650 21.470 1.00 79.06 215 TYR A CA 1
ATOM 1694 C C . TYR A 1 215 ? -14.267 12.127 21.489 1.00 79.06 215 TYR A C 1
ATOM 1696 O O . TYR A 1 215 ? -14.908 12.568 22.439 1.00 79.06 215 TYR A O 1
ATOM 1704 N N . PHE A 1 216 ? -13.912 12.882 20.446 1.00 82.81 216 PHE A N 1
ATOM 1705 C CA . PHE A 1 216 ? -14.153 14.325 20.399 1.00 82.81 216 PHE A CA 1
ATOM 1706 C C . PHE A 1 216 ? -15.580 14.686 19.991 1.00 82.81 216 PHE A C 1
ATOM 1708 O O . PHE A 1 216 ? -16.138 15.635 20.535 1.00 82.81 216 PHE A O 1
ATOM 1715 N N . PHE A 1 217 ? -16.181 13.942 19.058 1.00 81.06 217 PHE A N 1
ATOM 1716 C CA . PHE A 1 217 ? -17.487 14.299 18.492 1.00 81.06 217 PHE A CA 1
ATOM 1717 C C . PHE A 1 217 ? -18.629 13.395 18.963 1.00 81.06 217 PHE A C 1
ATOM 1719 O O . PHE A 1 217 ? -19.778 13.636 18.609 1.00 81.06 217 PHE A O 1
ATOM 1726 N N . GLY A 1 218 ? -18.344 12.354 19.752 1.00 72.19 218 GLY A N 1
ATOM 1727 C CA . GLY A 1 218 ? -19.373 11.445 20.256 1.00 72.19 218 GLY A CA 1
ATOM 1728 C C . GLY A 1 218 ? -20.021 10.580 19.172 1.00 72.19 218 GLY A C 1
ATOM 1729 O O . GLY A 1 218 ? -21.139 10.109 19.362 1.00 72.19 218 GLY A O 1
ATOM 1730 N N . TYR A 1 219 ? -19.351 10.361 18.036 1.00 68.38 219 TYR A N 1
ATOM 1731 C CA . TYR A 1 219 ? -19.854 9.461 16.999 1.00 68.38 219 TYR A CA 1
ATOM 1732 C C . TYR A 1 219 ? -19.863 8.010 17.508 1.00 68.38 219 TYR A C 1
ATOM 1734 O O . TYR A 1 219 ? -18.807 7.407 17.651 1.00 68.38 219 TYR A O 1
ATOM 1742 N N . GLY A 1 220 ? -21.041 7.430 17.752 1.00 64.38 220 GLY A N 1
ATOM 1743 C CA . GLY A 1 220 ? -21.221 5.995 18.026 1.00 64.38 220 GLY A CA 1
ATOM 1744 C C . GLY A 1 220 ? -22.082 5.684 19.254 1.00 64.38 220 GLY A C 1
ATOM 1745 O O . GLY A 1 220 ? -22.184 6.479 20.180 1.00 64.38 220 GLY A O 1
ATOM 1746 N N . GLU A 1 221 ? -22.672 4.488 19.283 1.00 66.19 221 GLU A N 1
ATOM 1747 C CA . GLU A 1 221 ? -23.589 4.020 20.343 1.00 66.19 221 GLU A CA 1
ATOM 1748 C C . GLU A 1 221 ? -22.873 3.528 21.622 1.00 66.19 221 GLU A C 1
ATOM 1750 O O . GLU A 1 221 ? -23.435 2.806 22.445 1.00 66.19 221 GLU A O 1
ATOM 1755 N N . LEU A 1 222 ? -21.602 3.888 21.814 1.00 66.94 222 LEU A N 1
ATOM 1756 C CA . LEU A 1 222 ? -20.816 3.438 22.961 1.00 66.94 222 LEU A CA 1
ATOM 1757 C C . LEU A 1 222 ? -21.095 4.292 24.203 1.00 66.94 222 LEU A C 1
ATOM 1759 O O . LEU A 1 222 ? -20.849 5.497 24.215 1.00 66.94 222 LEU A O 1
ATOM 1763 N N . SER A 1 223 ? -21.508 3.637 25.292 1.00 69.50 223 SER A N 1
ATOM 1764 C CA . SER A 1 223 ? -21.577 4.240 26.631 1.00 69.50 223 SER A CA 1
ATOM 1765 C C . SER A 1 223 ? -20.248 4.908 27.029 1.00 69.50 223 SER A C 1
ATOM 1767 O O . SER A 1 223 ? -19.167 4.370 26.769 1.00 69.50 223 SER A O 1
ATOM 1769 N N . ARG A 1 224 ? -20.313 6.059 27.720 1.00 70.25 224 ARG A N 1
ATOM 1770 C CA . ARG A 1 224 ? -19.143 6.854 28.165 1.00 70.25 224 ARG A CA 1
ATOM 1771 C C . ARG A 1 224 ? -18.093 6.037 28.932 1.00 70.25 224 ARG A C 1
ATOM 1773 O O . ARG A 1 224 ? -16.896 6.275 28.782 1.00 70.25 224 ARG A O 1
ATOM 1780 N N . THR A 1 225 ? -18.512 5.059 29.734 1.00 68.69 225 THR A N 1
ATOM 1781 C CA . THR A 1 225 ? -17.595 4.186 30.492 1.00 68.69 225 THR A CA 1
ATOM 1782 C C . THR A 1 225 ? -16.787 3.279 29.562 1.00 68.69 225 THR A C 1
ATOM 1784 O O . THR A 1 225 ? -15.581 3.091 29.744 1.00 68.69 225 THR A O 1
ATOM 1787 N N . ASN A 1 226 ? -17.424 2.782 28.504 1.00 71.69 226 ASN A N 1
ATOM 1788 C CA . ASN A 1 226 ? -16.782 1.932 27.511 1.00 71.69 226 ASN A CA 1
A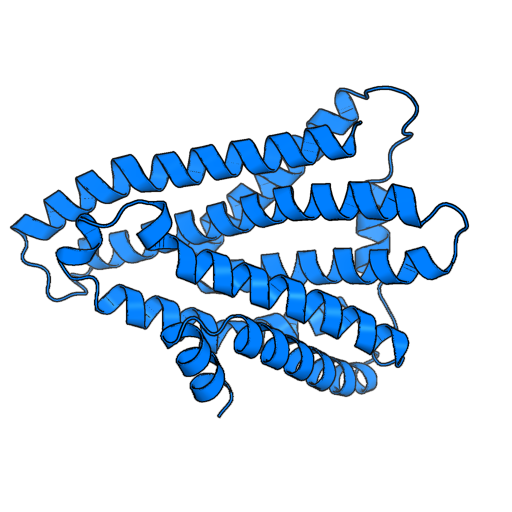TOM 1789 C C . ASN A 1 226 ? -15.867 2.725 26.576 1.00 71.69 226 ASN A C 1
ATOM 1791 O O . ASN A 1 226 ? -14.837 2.196 26.165 1.00 71.69 226 ASN A O 1
ATOM 1795 N N . GLN A 1 227 ? -16.156 4.005 26.316 1.00 72.12 227 GLN A N 1
ATOM 1796 C CA . GLN A 1 227 ? -15.279 4.873 25.519 1.00 72.12 227 GLN A CA 1
ATOM 1797 C C . GLN A 1 227 ? -13.856 4.955 26.099 1.00 72.12 227 GLN A C 1
ATOM 1799 O O . GLN A 1 227 ? -12.887 4.764 25.365 1.00 72.12 227 GLN A O 1
ATOM 1804 N N . LYS A 1 228 ? -13.708 5.141 27.422 1.00 75.69 228 LYS A N 1
ATOM 1805 C CA . LYS A 1 228 ? -12.384 5.169 28.082 1.00 75.69 228 LYS A CA 1
ATOM 1806 C C . LYS A 1 228 ? -11.648 3.829 27.983 1.00 75.69 228 LYS A C 1
ATOM 1808 O O . LYS A 1 228 ? -10.439 3.797 27.757 1.00 75.69 228 LYS A O 1
ATOM 1813 N N . ARG A 1 229 ? -12.371 2.714 28.129 1.00 74.19 229 ARG A N 1
ATOM 1814 C CA . ARG A 1 229 ? -11.795 1.363 28.030 1.00 74.19 229 ARG A CA 1
ATOM 1815 C C . ARG A 1 229 ? -11.335 1.046 26.605 1.00 74.19 229 ARG A C 1
ATOM 1817 O O . ARG A 1 229 ? -10.251 0.490 26.431 1.00 74.19 229 ARG A O 1
ATOM 1824 N N . VAL A 1 230 ? -12.137 1.421 25.604 1.00 70.81 230 VAL A N 1
ATOM 1825 C CA . VAL A 1 230 ? -11.795 1.308 24.177 1.00 70.81 230 VAL A CA 1
ATOM 1826 C C . VAL A 1 230 ? -10.545 2.125 23.876 1.00 70.81 230 VAL A C 1
ATOM 1828 O O . VAL A 1 230 ? -9.614 1.583 23.284 1.00 70.81 230 VAL A O 1
ATOM 1831 N N . LEU A 1 231 ? -10.498 3.383 24.328 1.00 74.00 231 LEU A N 1
ATOM 1832 C CA . LEU A 1 231 ? -9.335 4.250 24.155 1.00 74.00 231 LEU A CA 1
ATOM 1833 C C . LEU A 1 231 ? -8.075 3.603 24.721 1.00 74.00 231 LEU A C 1
ATOM 1835 O O . LEU A 1 231 ? -7.145 3.364 23.967 1.00 74.00 231 LEU A O 1
ATOM 1839 N N . ASN A 1 232 ? -8.060 3.210 25.994 1.00 76.50 232 ASN A N 1
ATOM 1840 C CA . ASN A 1 232 ? -6.846 2.653 26.595 1.00 76.50 232 ASN A CA 1
ATOM 1841 C C . ASN A 1 232 ? -6.406 1.333 25.942 1.00 76.50 232 ASN A C 1
ATOM 1843 O O . ASN A 1 232 ? -5.223 1.152 25.662 1.00 76.50 232 ASN A O 1
ATOM 1847 N N . LYS A 1 233 ? -7.336 0.406 25.674 1.00 72.12 233 LYS A N 1
ATOM 1848 C CA . LYS A 1 233 ? -6.988 -0.915 25.125 1.00 72.12 233 LYS A CA 1
ATOM 1849 C C . LYS A 1 233 ? -6.514 -0.825 23.674 1.00 72.12 233 LYS A C 1
ATOM 1851 O O . LYS A 1 233 ? -5.529 -1.468 23.324 1.00 72.12 233 LYS A O 1
ATOM 1856 N N . VAL A 1 234 ? -7.206 -0.054 22.836 1.00 69.12 234 VAL A N 1
ATOM 1857 C CA . VAL A 1 234 ? -6.894 0.048 21.403 1.00 69.12 234 VAL A CA 1
ATOM 1858 C C . VAL A 1 234 ? -5.723 0.999 21.172 1.00 69.12 234 VAL A C 1
ATOM 1860 O O . VAL A 1 234 ? -4.789 0.633 20.465 1.00 69.12 234 VAL A O 1
ATOM 1863 N N . PHE A 1 235 ? -5.724 2.174 21.807 1.00 75.88 235 PHE A N 1
ATOM 1864 C CA . PHE A 1 235 ? -4.679 3.177 21.602 1.00 75.88 235 PHE A CA 1
ATOM 1865 C C . PHE A 1 235 ? -3.320 2.697 22.112 1.00 75.88 235 PHE A C 1
ATOM 1867 O O . PHE A 1 235 ? -2.323 2.861 21.422 1.00 75.88 235 PHE A O 1
ATOM 1874 N N . ALA A 1 236 ? -3.264 2.051 23.282 1.00 77.50 236 ALA A N 1
ATOM 1875 C CA . ALA A 1 236 ? -1.985 1.576 23.796 1.00 77.50 236 ALA A CA 1
ATOM 1876 C C . ALA A 1 236 ? -1.518 0.302 23.083 1.00 77.50 236 ALA A C 1
ATOM 1878 O O . ALA A 1 236 ? -0.355 0.200 22.721 1.00 77.50 236 ALA A O 1
ATOM 1879 N N . LYS A 1 237 ? -2.393 -0.690 22.869 1.00 86.62 237 LYS A N 1
ATOM 1880 C CA . LYS A 1 237 ? -1.938 -1.998 22.378 1.00 86.62 237 LYS A CA 1
ATOM 1881 C C . LYS A 1 237 ? -1.897 -2.093 20.857 1.00 86.62 237 LYS A C 1
ATOM 1883 O O . LYS A 1 237 ? -0.884 -2.514 20.312 1.00 86.62 237 LYS A O 1
ATOM 1888 N N . ASP A 1 238 ? -2.980 -1.739 20.171 1.00 89.69 238 ASP A N 1
ATOM 1889 C CA . ASP A 1 238 ? -3.067 -1.970 18.726 1.00 89.69 238 ASP A CA 1
ATOM 1890 C C . ASP A 1 238 ? -2.206 -0.970 17.951 1.00 89.69 238 ASP A C 1
ATOM 1892 O O . ASP A 1 238 ? -1.506 -1.382 17.031 1.00 89.69 238 ASP A O 1
ATOM 1896 N N . CYS A 1 239 ? -2.194 0.308 18.346 1.00 92.38 239 CYS A N 1
ATOM 1897 C CA . CYS A 1 239 ? -1.365 1.308 17.671 1.00 92.38 239 CYS A CA 1
ATOM 1898 C C . CYS A 1 239 ? 0.133 1.006 17.811 1.00 92.38 239 CYS A C 1
ATOM 1900 O O . CYS A 1 239 ? 0.859 1.099 16.825 1.00 92.38 239 CYS A O 1
ATOM 1902 N N . LEU A 1 240 ? 0.592 0.591 19.000 1.00 92.94 240 LEU A N 1
ATOM 1903 C CA . LEU A 1 240 ? 1.991 0.196 19.201 1.00 92.94 240 LEU A CA 1
ATOM 1904 C C . LEU A 1 240 ? 2.356 -1.045 18.383 1.00 92.94 240 LEU A C 1
ATOM 1906 O O . LEU A 1 240 ? 3.427 -1.080 17.786 1.00 92.94 240 LEU A O 1
ATOM 1910 N N . VAL A 1 241 ? 1.468 -2.044 18.314 1.00 94.19 241 VAL A N 1
ATOM 1911 C CA . VAL A 1 241 ? 1.705 -3.246 17.499 1.00 94.19 241 VAL A CA 1
ATOM 1912 C C . VAL A 1 241 ? 1.737 -2.902 16.008 1.00 94.19 241 VAL A C 1
ATOM 1914 O O . VAL A 1 241 ? 2.635 -3.366 15.314 1.00 94.19 241 VAL A O 1
ATOM 1917 N N . LEU A 1 242 ? 0.813 -2.072 15.509 1.00 95.19 242 LEU A N 1
ATOM 1918 C CA . LEU A 1 242 ? 0.812 -1.620 14.111 1.00 95.19 242 LEU A CA 1
ATOM 1919 C C . LEU A 1 242 ? 2.080 -0.834 13.770 1.00 95.19 242 LEU A C 1
ATOM 1921 O O . LEU A 1 242 ? 2.693 -1.103 12.742 1.00 95.19 242 LEU A O 1
ATOM 1925 N N . LEU A 1 243 ? 2.486 0.100 14.635 1.00 96.31 243 LEU A N 1
ATOM 1926 C CA . LEU A 1 243 ? 3.700 0.891 14.444 1.00 96.31 243 LEU A CA 1
ATOM 1927 C C . LEU A 1 243 ? 4.949 0.003 14.443 1.00 96.31 243 LEU A C 1
ATOM 1929 O O . LEU A 1 243 ? 5.789 0.127 13.558 1.00 96.31 243 LEU A O 1
ATOM 1933 N N . PHE A 1 244 ? 5.050 -0.920 15.402 1.00 96.75 244 PHE A N 1
ATOM 1934 C CA . PHE A 1 244 ? 6.166 -1.857 15.476 1.00 96.75 244 PHE A CA 1
ATOM 1935 C C . PHE A 1 244 ? 6.239 -2.745 14.229 1.00 96.75 244 PHE A C 1
ATOM 1937 O O . PHE A 1 244 ? 7.297 -2.847 13.616 1.00 96.75 244 PHE A O 1
ATOM 1944 N N . LEU A 1 245 ? 5.117 -3.346 13.817 1.00 97.19 245 LEU A N 1
ATOM 1945 C CA . LEU A 1 245 ? 5.071 -4.176 12.612 1.00 97.19 245 LEU A CA 1
ATOM 1946 C C . LEU A 1 245 ? 5.399 -3.367 11.353 1.00 97.19 245 LEU A C 1
ATOM 1948 O O . LEU A 1 245 ? 6.124 -3.868 10.505 1.00 97.19 245 LEU A O 1
ATOM 1952 N N . CYS A 1 246 ? 4.923 -2.124 11.251 1.00 97.25 246 CYS A N 1
ATOM 1953 C CA . CYS A 1 246 ? 5.263 -1.216 10.158 1.00 97.25 246 CYS A CA 1
ATOM 1954 C C . CYS A 1 246 ? 6.784 -1.023 10.044 1.00 97.25 246 CYS A C 1
ATOM 1956 O O . CYS A 1 246 ? 7.354 -1.264 8.982 1.00 97.25 246 CYS A O 1
ATOM 1958 N N . ILE A 1 247 ? 7.449 -0.682 11.154 1.00 97.94 247 ILE A N 1
ATOM 1959 C CA . ILE A 1 247 ? 8.906 -0.488 11.193 1.00 97.94 247 ILE A CA 1
ATOM 1960 C C . ILE A 1 247 ? 9.643 -1.782 10.832 1.00 97.94 247 ILE A C 1
ATOM 1962 O O . ILE A 1 247 ? 10.578 -1.744 10.040 1.00 97.94 247 ILE A O 1
ATOM 1966 N N . VAL A 1 248 ? 9.216 -2.926 11.377 1.00 97.94 248 VAL A N 1
ATOM 1967 C CA . VAL A 1 248 ? 9.827 -4.231 11.075 1.00 97.94 248 VAL A CA 1
ATOM 1968 C C . VAL A 1 248 ? 9.697 -4.572 9.592 1.00 97.94 248 VAL A C 1
ATOM 1970 O O . VAL A 1 248 ? 10.663 -5.026 8.991 1.00 97.94 248 VAL A O 1
ATOM 1973 N N . PHE A 1 249 ? 8.529 -4.344 8.993 1.00 97.56 249 PHE A N 1
ATOM 1974 C CA . PHE A 1 249 ? 8.299 -4.617 7.577 1.00 97.56 249 PHE A CA 1
ATOM 1975 C C . PHE A 1 249 ? 9.188 -3.744 6.689 1.00 97.56 249 PHE A C 1
ATOM 1977 O O . PHE A 1 249 ? 9.884 -4.279 5.835 1.00 97.56 249 PHE A O 1
ATOM 1984 N N . ILE A 1 250 ? 9.246 -2.435 6.944 1.00 96.88 250 ILE A N 1
ATOM 1985 C CA . ILE A 1 250 ? 10.108 -1.521 6.180 1.00 96.88 250 ILE A CA 1
ATOM 1986 C C . ILE A 1 250 ? 11.579 -1.909 6.342 1.00 96.88 250 ILE A C 1
ATOM 1988 O O . ILE A 1 250 ? 12.291 -2.026 5.354 1.00 96.88 250 ILE A O 1
ATOM 1992 N N . PHE A 1 251 ? 12.017 -2.196 7.571 1.00 96.62 251 PHE A N 1
ATOM 1993 C CA . PHE A 1 251 ? 13.385 -2.635 7.837 1.00 96.62 251 PHE A CA 1
ATOM 1994 C C . PHE A 1 251 ? 13.750 -3.905 7.058 1.00 96.62 251 PHE A C 1
ATOM 1996 O O . PHE A 1 251 ? 14.809 -3.959 6.439 1.00 96.62 251 PHE A O 1
ATOM 2003 N N . LEU A 1 252 ? 12.875 -4.918 7.059 1.00 95.69 252 LEU A N 1
ATOM 2004 C CA . LEU A 1 252 ? 13.096 -6.150 6.298 1.00 95.69 252 LEU A CA 1
ATOM 2005 C C . LEU A 1 252 ? 13.143 -5.885 4.789 1.00 95.69 252 LEU A C 1
ATOM 2007 O O . LEU A 1 252 ? 14.019 -6.430 4.123 1.00 95.69 252 LEU A O 1
ATOM 2011 N N . GLY A 1 253 ? 12.260 -5.025 4.271 1.00 92.75 253 GLY A N 1
ATOM 2012 C CA . GLY A 1 253 ? 12.288 -4.583 2.875 1.00 92.75 253 GLY A CA 1
ATOM 2013 C C . GLY A 1 253 ? 13.636 -3.967 2.500 1.00 92.75 253 GLY A C 1
ATOM 2014 O O . GLY A 1 253 ? 14.258 -4.407 1.533 1.00 92.75 253 GLY A O 1
ATOM 2015 N N . SER A 1 254 ? 14.145 -3.042 3.318 1.00 91.56 254 SER A N 1
ATOM 2016 C CA . SER A 1 254 ? 15.443 -2.397 3.084 1.00 91.56 254 SER A CA 1
ATOM 2017 C C . SER A 1 254 ? 16.624 -3.366 3.180 1.00 91.56 254 SER A C 1
ATOM 2019 O O . SER A 1 254 ? 17.582 -3.236 2.426 1.00 91.56 254 SER A O 1
ATOM 2021 N N . VAL A 1 255 ? 16.577 -4.355 4.083 1.00 91.38 255 VAL A N 1
ATOM 2022 C CA . VAL A 1 255 ? 17.614 -5.401 4.150 1.00 91.38 255 VAL A CA 1
ATOM 2023 C C . VAL A 1 255 ? 17.613 -6.237 2.871 1.00 91.38 255 VAL A C 1
ATOM 2025 O O . VAL A 1 255 ? 18.678 -6.489 2.323 1.00 91.38 255 VAL A O 1
ATOM 2028 N N . ILE A 1 256 ? 16.439 -6.650 2.390 1.00 89.31 256 ILE A N 1
ATOM 2029 C CA . ILE A 1 256 ? 16.304 -7.500 1.198 1.00 89.31 256 ILE A CA 1
ATOM 2030 C C . ILE A 1 256 ? 16.798 -6.796 -0.067 1.00 89.31 256 ILE A C 1
ATOM 2032 O O . ILE A 1 256 ? 17.329 -7.460 -0.947 1.00 89.31 256 ILE A O 1
ATOM 2036 N N . GLU A 1 257 ? 16.647 -5.476 -0.163 1.00 84.31 257 GLU A N 1
ATOM 2037 C CA . GLU A 1 257 ? 17.103 -4.715 -1.333 1.00 84.31 257 GLU A CA 1
ATOM 2038 C C . GLU A 1 257 ? 18.630 -4.592 -1.426 1.00 84.31 257 GLU A C 1
ATOM 2040 O O . GLU A 1 257 ? 19.177 -4.504 -2.522 1.00 84.31 257 GLU A O 1
ATOM 2045 N N . VAL A 1 258 ? 19.327 -4.597 -0.286 1.00 85.25 258 VAL A N 1
ATOM 2046 C CA . VAL A 1 258 ? 20.788 -4.399 -0.225 1.00 85.25 258 VAL A CA 1
ATOM 2047 C C . VAL A 1 258 ? 21.565 -5.727 -0.220 1.00 85.25 258 VAL A C 1
ATOM 2049 O O . VAL A 1 258 ? 22.796 -5.716 -0.309 1.00 85.25 258 VAL A O 1
ATOM 2052 N N . LEU A 1 259 ? 20.867 -6.865 -0.114 1.00 83.12 259 LEU A N 1
ATOM 2053 C CA . LEU A 1 259 ? 21.430 -8.219 -0.214 1.00 83.12 259 LEU A CA 1
ATOM 2054 C C . LEU A 1 259 ? 21.498 -8.709 -1.666 1.00 83.12 259 LEU A C 1
ATOM 2056 O O . LEU A 1 259 ? 22.566 -9.259 -2.015 1.00 83.12 259 LEU A O 1
#

Foldseek 3Di:
DLLVQCLVCLVVLVLVSLLQSLLVLLLVLLQVVLVVVQAVVVSLVSSLVVPLVSLVVNVVVVLQPPDPVLLVDDLCVNCVSVLSNLVSNLNSLLNSLLVSVVVVSHDDPPVLVVVVVVLDDDLPDLDPVSLVVQLVVLVVLLQVLLQVLLVPLSSLSSVSNVLSSSLSVLVNVLVPDDVSVVVNVLLVLLSVLSNLLSSLSSVLSNLNNSLCCCVPVVRHPDDPVVNVVCCVSCVPPNSVVSNVSSSVSSSVSSVSVND